Protein AF-A0A923PW91-F1 (afdb_monomer_lite)

Secondary structure (DSSP, 8-state):
--PPPSSPPPSS----EEEEEGGGTSEEEEE-SSEEEEE--GGGGSTTSSS-------EEEEEESSSS--HHHHHHH-TTTTTS-SSSEE-----TTS-BEEEEEEE-SS-EE---S--EEEEEEEETTEEEEEEEEEEEEETTEEEEEEEEEEEETT-SEEEEEEEEEEESSS-SEEEEEEEEESS-SPTT---EEEEEEETTTTEEEEEEEETTTEEEEEEEE--TTTEEEEEE-SSEEEEEEEEETTSEEEEEEEEEEGGGSS--SHHHHHHHHHHHHHHHHS-------

pLDDT: mean 93.61, std 9.96, range [37.88, 98.94]

Foldseek 3Di:
DDDDDPDDDPPDAAFWFWDFDVVQQGKTKIGGQFKIKIFHHPRLCDPPPVDHRAWEQAMFIWGFLGRHDCGVVDVVVHDPVQCDCPPTGHRFWDCGHHNAWWRKFFDPPADTHGFTGFDDKAWPDRDRFWTKMWTWTAWDDDPQKTKIKIKIWIHGHPDQKIKIWIAIAIGRDPFQKTKMKTWHWPPTGHPPFPWDKDWDQDLVLLKIWIWIQGNPRGIKIKMKTFGNVFWDAWDDDPTTTITIGMDGHRGIRIMMIGMGGCSSVQDVDPVSSVVSVSVVSVCVNPDDDDDDD

Sequence (293 aa):
TVGQIDTVAPVFPTKTFGRYVPERLDDFGWENDKIGHRTYGPALAAPGSGKEVLVTSGLDVWCKRVSYPIVDRWYNKGHDHYHKDEGEGMDMYQVGPSRGCGGTGIWDGKTLYVGRNYTSWKVIANGPVRTVFELTYEAWDVAGAKVSEVKRFTVDAGHNLDQIDSIFTVTGGASPEITVAIGLNKTPADKGQEAVIALTPNSADGSLTQWVGQKTNGELGTAIIVPAGSFKGFAEDGRNQLVLAKASSDQPLRYYAGAGWSKAGEFKTQADWNAYVAACALRAASPIKVTIR

Radius of gyration: 18.66 Å; chains: 1; bounding box: 58×50×52 Å

Structure (mmCIF, N/CA/C/O backbone):
data_AF-A0A923PW91-F1
#
_entry.id   AF-A0A923PW91-F1
#
loop_
_atom_site.group_PDB
_atom_site.id
_atom_site.type_symbol
_atom_site.label_atom_id
_atom_site.label_alt_id
_atom_site.label_comp_id
_atom_site.label_asym_id
_atom_site.label_entity_id
_atom_site.label_seq_id
_atom_site.pdbx_PDB_ins_code
_atom_site.Cartn_x
_atom_site.Cartn_y
_atom_site.Cartn_z
_atom_site.occupancy
_atom_site.B_iso_or_equiv
_atom_site.auth_seq_id
_atom_site.auth_comp_id
_atom_site.auth_asym_id
_atom_site.auth_atom_id
_atom_site.pdbx_PDB_model_num
ATOM 1 N N . THR A 1 1 ? 9.319 -30.872 -26.170 1.00 37.88 1 THR A N 1
ATOM 2 C CA . THR A 1 1 ? 8.224 -31.658 -25.571 1.00 37.88 1 THR A CA 1
ATOM 3 C C . THR A 1 1 ? 7.159 -30.685 -25.127 1.00 37.88 1 THR A C 1
ATOM 5 O O . THR A 1 1 ? 7.436 -29.882 -24.249 1.00 37.88 1 THR A O 1
ATOM 8 N N . VAL A 1 2 ? 6.017 -30.635 -25.812 1.00 39.50 2 VAL A N 1
ATOM 9 C CA . VAL A 1 2 ? 4.917 -29.731 -25.440 1.00 39.50 2 VAL A CA 1
ATOM 10 C C . VAL A 1 2 ? 4.170 -30.406 -24.293 1.00 39.50 2 VAL A C 1
ATOM 12 O O . VAL A 1 2 ? 3.572 -31.457 -24.500 1.00 39.50 2 VAL A O 1
ATOM 15 N N . GLY A 1 3 ? 4.296 -29.871 -23.079 1.00 43.16 3 GLY A N 1
ATOM 16 C CA . GLY A 1 3 ? 3.577 -30.384 -21.916 1.00 43.16 3 GLY A CA 1
ATOM 17 C C . GLY A 1 3 ? 2.083 -30.140 -22.091 1.00 43.16 3 GLY A C 1
ATOM 18 O O . GLY A 1 3 ? 1.660 -28.991 -22.193 1.00 43.16 3 GLY A O 1
ATOM 19 N N . GLN A 1 4 ? 1.298 -31.213 -22.166 1.00 45.56 4 GLN A N 1
ATOM 20 C CA . GLN A 1 4 ? -0.151 -31.122 -22.040 1.00 45.56 4 GLN A CA 1
ATOM 21 C C . GLN A 1 4 ? -0.480 -30.848 -20.572 1.00 45.56 4 GLN A C 1
ATOM 23 O O . GLN A 1 4 ? -0.031 -31.572 -19.687 1.00 45.56 4 GLN A O 1
ATOM 28 N N . ILE A 1 5 ? -1.227 -29.775 -20.327 1.00 57.41 5 ILE A N 1
ATOM 29 C CA . ILE A 1 5 ? -1.887 -29.521 -19.049 1.00 57.41 5 ILE A CA 1
ATOM 30 C C . ILE A 1 5 ? -3.312 -30.077 -19.149 1.00 57.41 5 ILE A C 1
ATOM 32 O O . ILE A 1 5 ? -3.991 -29.840 -20.146 1.00 57.41 5 ILE A O 1
ATOM 36 N N . ASP A 1 6 ? -3.762 -30.814 -18.129 1.00 65.31 6 ASP A N 1
ATOM 37 C CA . ASP A 1 6 ? -5.106 -31.428 -18.056 1.00 65.31 6 ASP A CA 1
ATOM 38 C C . ASP A 1 6 ? -6.245 -30.399 -17.917 1.00 65.31 6 ASP A C 1
ATOM 40 O O . ASP A 1 6 ? -7.426 -30.743 -17.844 1.00 65.31 6 ASP A O 1
ATOM 44 N N . THR A 1 7 ? -5.903 -29.112 -17.871 1.00 60.34 7 THR A N 1
ATOM 45 C CA . THR A 1 7 ? -6.835 -27.996 -17.759 1.00 60.34 7 THR A CA 1
ATOM 46 C C . THR A 1 7 ? -6.881 -27.204 -19.059 1.00 60.34 7 THR A C 1
ATOM 48 O O . THR A 1 7 ? -5.862 -26.929 -19.693 1.00 60.34 7 THR A O 1
ATOM 51 N N . VAL A 1 8 ? -8.091 -26.808 -19.464 1.00 61.56 8 VAL A N 1
ATOM 52 C CA . VAL A 1 8 ? -8.286 -25.879 -20.583 1.00 61.56 8 VAL A CA 1
ATOM 53 C C . VAL A 1 8 ? -7.489 -24.613 -20.274 1.00 61.56 8 VAL A C 1
ATOM 55 O O . VAL A 1 8 ? -7.707 -23.993 -19.231 1.00 61.56 8 VAL A O 1
ATOM 58 N N . ALA A 1 9 ? -6.555 -24.243 -21.157 1.00 59.94 9 ALA A N 1
ATOM 59 C CA . ALA A 1 9 ? -5.842 -22.976 -21.044 1.00 59.94 9 ALA A CA 1
ATOM 60 C C . ALA A 1 9 ? -6.874 -21.849 -20.857 1.00 59.94 9 ALA A C 1
ATOM 62 O O . ALA A 1 9 ? -7.878 -21.833 -21.578 1.00 59.94 9 ALA A O 1
ATOM 63 N N . PRO A 1 10 ? -6.689 -20.939 -19.885 1.00 60.78 10 PRO A N 1
ATOM 64 C CA . PRO A 1 10 ? -7.680 -19.909 -19.627 1.00 60.78 10 PRO A CA 1
ATOM 65 C C . PRO A 1 10 ? -7.934 -19.115 -20.912 1.00 60.78 10 PRO A C 1
ATOM 67 O O . PRO A 1 10 ? -7.000 -18.718 -21.606 1.00 60.78 10 PRO A O 1
ATOM 70 N N . VAL A 1 11 ? -9.216 -18.897 -21.226 1.00 68.69 11 VAL A N 1
ATOM 71 C CA . VAL A 1 11 ? -9.669 -18.233 -22.467 1.00 68.69 11 VAL A CA 1
ATOM 72 C C . VAL A 1 11 ? -9.048 -16.837 -22.622 1.00 68.69 11 VAL A C 1
ATOM 74 O O . VAL A 1 11 ? -8.895 -16.336 -23.733 1.00 68.69 11 VAL A O 1
ATOM 77 N N . PHE A 1 12 ? -8.643 -16.229 -21.504 1.00 75.56 12 PHE A N 1
ATOM 78 C CA . PHE A 1 12 ? -7.952 -14.950 -21.445 1.00 75.56 12 PHE A CA 1
ATOM 79 C C . PHE A 1 12 ? -6.659 -15.081 -20.631 1.00 75.56 12 PHE A C 1
ATOM 81 O O . PHE A 1 12 ? -6.670 -15.759 -19.600 1.00 75.56 12 PHE A O 1
ATOM 88 N N . PRO A 1 13 ? -5.564 -14.406 -21.033 1.00 86.00 13 PRO A N 1
ATOM 89 C CA . PRO A 1 13 ? -4.351 -14.338 -20.228 1.00 86.00 13 PRO A CA 1
ATOM 90 C C . PRO A 1 13 ? -4.647 -13.817 -18.820 1.00 86.00 13 PRO A C 1
ATOM 92 O O . PRO A 1 13 ? -5.326 -12.800 -18.662 1.00 86.00 13 PRO A O 1
ATOM 95 N N . THR A 1 14 ? -4.118 -14.495 -17.805 1.00 90.94 14 THR A N 1
ATOM 96 C CA . THR A 1 14 ? -4.220 -14.052 -16.414 1.00 90.94 14 THR A CA 1
ATOM 97 C C . THR A 1 14 ? -3.449 -12.751 -16.227 1.00 90.94 14 THR A C 1
ATOM 99 O O . THR A 1 14 ? -2.236 -12.725 -16.422 1.00 90.94 14 THR A O 1
ATOM 102 N N . LYS A 1 15 ? -4.146 -11.677 -15.850 1.00 95.75 15 LYS A N 1
ATOM 103 C CA . LYS A 1 15 ? -3.542 -10.369 -15.565 1.00 95.75 15 LYS A CA 1
ATOM 104 C C . LYS A 1 15 ? -3.406 -10.077 -14.084 1.00 95.75 15 LYS A C 1
ATOM 106 O O . LYS A 1 15 ? -2.620 -9.210 -13.747 1.00 95.75 15 LYS A O 1
ATOM 111 N N . THR A 1 16 ? -4.141 -10.768 -13.219 1.00 97.56 16 THR A N 1
ATOM 112 C CA . THR A 1 16 ? -4.062 -10.595 -11.765 1.00 97.56 16 THR A CA 1
ATOM 113 C C . THR A 1 16 ? -3.744 -11.916 -11.092 1.00 97.56 16 THR A C 1
ATOM 115 O O . THR A 1 16 ? -4.164 -12.977 -11.555 1.00 97.56 16 THR A O 1
ATOM 118 N N . PHE A 1 17 ? -2.988 -11.859 -10.005 1.00 97.19 17 PHE A N 1
ATOM 119 C CA . PHE A 1 17 ? -2.579 -13.045 -9.270 1.00 97.19 17 PHE A CA 1
ATOM 120 C C . PHE A 1 17 ? -2.347 -12.704 -7.801 1.00 97.19 17 PHE A C 1
ATOM 122 O O . PHE A 1 17 ? -1.921 -11.602 -7.473 1.00 97.19 17 PHE A O 1
ATOM 129 N N . GLY A 1 18 ? -2.610 -13.652 -6.909 1.00 97.75 18 GLY A N 1
ATOM 130 C CA . GLY A 1 18 ? -2.268 -13.537 -5.496 1.00 97.75 18 GLY A CA 1
ATOM 131 C C . GLY A 1 18 ? -2.112 -14.902 -4.850 1.00 97.75 18 GLY A C 1
ATOM 132 O O . GLY 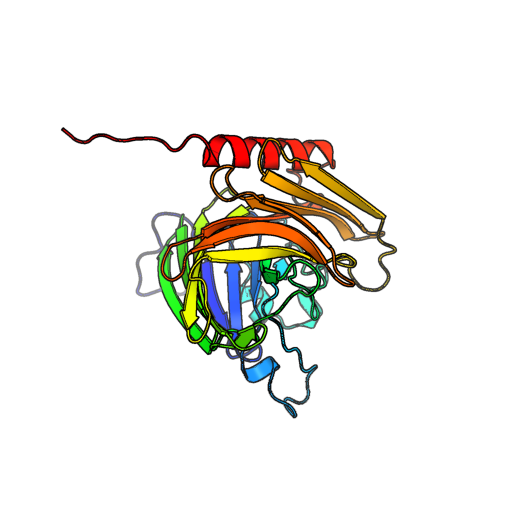A 1 18 ? -2.851 -15.832 -5.187 1.00 97.75 18 GLY A O 1
ATOM 133 N N . ARG A 1 19 ? -1.143 -15.037 -3.942 1.00 97.75 19 ARG A N 1
ATOM 134 C CA . ARG A 1 19 ? -0.906 -16.275 -3.202 1.00 97.75 19 ARG A CA 1
ATOM 135 C C . ARG A 1 19 ? -0.178 -16.056 -1.883 1.00 97.75 19 ARG A C 1
ATOM 137 O O . ARG A 1 19 ? 0.561 -15.094 -1.694 1.00 97.75 19 ARG A O 1
ATOM 144 N N . TYR A 1 20 ? -0.321 -17.054 -1.026 1.00 98.00 20 TYR A N 1
ATOM 145 C CA . TYR A 1 20 ? 0.557 -17.284 0.108 1.00 98.00 20 TYR A CA 1
ATOM 146 C C . TYR A 1 20 ? 1.923 -17.834 -0.347 1.00 98.00 20 TYR A C 1
ATOM 148 O O . TYR A 1 20 ? 2.007 -18.596 -1.319 1.00 98.00 20 TYR A O 1
ATOM 156 N N . VAL A 1 21 ? 2.990 -17.422 0.337 1.00 96.69 21 VAL A N 1
ATOM 157 C CA . VAL A 1 21 ? 4.394 -17.649 -0.038 1.00 96.69 21 VAL A CA 1
ATOM 158 C C . VAL A 1 21 ? 5.174 -18.215 1.161 1.00 96.69 21 VAL A C 1
ATOM 160 O O . VAL A 1 21 ? 5.980 -17.512 1.782 1.00 96.69 21 VAL A O 1
ATOM 163 N N . PRO A 1 22 ? 4.947 -19.491 1.529 1.00 94.25 22 PRO A N 1
ATOM 164 C CA . PRO A 1 22 ? 5.606 -20.110 2.683 1.00 94.25 22 PRO A CA 1
ATOM 165 C C . PRO A 1 22 ? 7.135 -20.130 2.548 1.00 94.25 22 PRO A C 1
ATOM 167 O O . PRO A 1 22 ? 7.862 -19.909 3.517 1.00 94.25 22 PRO A O 1
ATOM 170 N N . GLU A 1 23 ? 7.648 -20.310 1.329 1.00 92.00 23 GLU A N 1
ATOM 171 C CA . GLU A 1 23 ? 9.080 -20.329 1.029 1.00 92.00 23 GLU A CA 1
ATOM 172 C C . GLU A 1 23 ? 9.787 -18.999 1.344 1.00 92.00 23 GLU A C 1
ATOM 174 O O . GLU A 1 23 ? 11.011 -18.971 1.525 1.00 92.00 23 GLU A O 1
ATOM 179 N N . ARG A 1 24 ? 9.033 -17.896 1.483 1.00 91.44 24 ARG A N 1
ATOM 180 C CA . ARG A 1 24 ? 9.559 -16.587 1.882 1.00 91.44 24 ARG A CA 1
ATOM 181 C C . ARG A 1 24 ? 9.131 -16.165 3.289 1.00 91.44 24 ARG A C 1
ATOM 183 O O . ARG A 1 24 ? 8.958 -14.981 3.548 1.00 91.44 24 ARG A O 1
ATOM 190 N N . LEU A 1 25 ? 9.111 -17.113 4.228 1.00 93.25 25 LEU A N 1
ATOM 191 C CA . LEU A 1 25 ? 8.738 -16.871 5.629 1.00 93.25 25 LEU A CA 1
ATOM 192 C C . LEU A 1 25 ? 7.316 -16.314 5.742 1.00 93.25 25 LEU A C 1
ATOM 194 O O . LEU A 1 25 ? 7.071 -15.334 6.447 1.00 93.25 25 LEU A O 1
ATOM 198 N N . ASP A 1 26 ? 6.402 -16.991 5.051 1.00 95.56 26 ASP A N 1
ATOM 199 C CA . ASP A 1 26 ? 4.967 -16.728 5.072 1.00 95.56 26 ASP A CA 1
ATOM 200 C C . ASP A 1 26 ? 4.558 -15.391 4.448 1.00 95.56 26 ASP A C 1
ATOM 202 O O . ASP A 1 26 ? 3.529 -14.837 4.819 1.00 95.56 26 ASP A O 1
ATOM 206 N N . ASP A 1 27 ? 5.321 -14.830 3.513 1.00 96.38 27 ASP A N 1
ATOM 207 C CA . ASP A 1 27 ? 4.858 -13.648 2.778 1.00 96.38 27 ASP A CA 1
ATOM 208 C C . ASP A 1 27 ? 3.495 -13.923 2.107 1.00 96.38 27 ASP A C 1
ATOM 210 O O . ASP A 1 27 ? 3.128 -15.062 1.801 1.00 96.38 27 ASP A O 1
ATOM 214 N N . PHE A 1 28 ? 2.737 -12.864 1.844 1.00 98.44 28 PHE A N 1
ATOM 215 C CA . PHE A 1 28 ? 1.612 -12.918 0.915 1.00 98.44 28 PHE A CA 1
ATOM 216 C C . PHE A 1 28 ? 1.917 -11.977 -0.245 1.00 98.44 28 PHE A C 1
ATOM 218 O O . PHE A 1 28 ? 2.103 -10.781 -0.026 1.00 98.44 28 PHE A O 1
ATOM 225 N N . GLY A 1 29 ? 1.995 -12.515 -1.460 1.00 98.25 29 GLY A N 1
ATOM 226 C CA . GLY A 1 29 ? 2.329 -11.767 -2.670 1.00 98.25 29 GLY A CA 1
ATOM 227 C C . GLY A 1 29 ? 1.127 -11.649 -3.597 1.00 98.25 29 GLY A C 1
ATOM 228 O O . GLY A 1 29 ? 0.380 -12.614 -3.768 1.00 98.25 29 GLY A O 1
ATOM 229 N N . TRP A 1 30 ? 0.941 -10.485 -4.212 1.00 98.62 30 TRP A N 1
ATOM 230 C CA . TRP A 1 30 ? -0.115 -10.262 -5.201 1.00 98.62 30 TRP A CA 1
ATOM 231 C C . TRP A 1 30 ? 0.302 -9.246 -6.255 1.00 98.62 30 TRP A C 1
ATOM 233 O O . TRP A 1 30 ? 1.258 -8.503 -6.079 1.00 98.62 30 TRP A O 1
ATOM 243 N N . GLU A 1 31 ? -0.394 -9.228 -7.382 1.00 98.44 31 GLU A N 1
ATOM 244 C CA . GLU A 1 31 ? -0.075 -8.349 -8.498 1.00 98.44 31 GLU A CA 1
ATOM 245 C C . GLU A 1 31 ? -1.231 -8.210 -9.482 1.00 98.44 31 GLU A C 1
ATOM 247 O O . GLU A 1 31 ? -2.153 -9.033 -9.530 1.00 98.44 31 GLU A O 1
ATOM 252 N N . ASN A 1 32 ? -1.093 -7.214 -10.349 1.00 98.19 32 ASN A N 1
ATOM 253 C CA . ASN A 1 32 ? -1.756 -7.167 -11.640 1.00 98.19 32 ASN A CA 1
ATOM 254 C C . ASN A 1 32 ? -0.749 -6.926 -12.783 1.00 98.19 32 ASN A C 1
ATOM 256 O O . ASN A 1 32 ? 0.466 -7.029 -12.607 1.00 98.19 32 ASN A O 1
ATOM 260 N N . ASP A 1 33 ? -1.234 -6.590 -13.975 1.00 97.25 33 ASP A N 1
ATOM 261 C CA . ASP A 1 33 ? -0.438 -6.290 -15.167 1.00 97.25 33 ASP A CA 1
ATOM 262 C C . ASP A 1 33 ? 0.327 -4.955 -15.097 1.00 97.25 33 ASP A C 1
ATOM 264 O O . ASP A 1 33 ? 1.042 -4.620 -16.040 1.00 97.25 33 ASP A O 1
ATOM 268 N N . LYS A 1 34 ? 0.205 -4.197 -14.001 1.00 97.88 34 LYS A N 1
ATOM 269 C CA . LYS A 1 34 ? 0.855 -2.894 -13.794 1.00 97.88 34 LYS A CA 1
ATOM 270 C C . LYS A 1 34 ? 1.861 -2.895 -12.653 1.00 97.88 34 LYS A C 1
ATOM 272 O O . LYS A 1 34 ? 2.916 -2.276 -12.775 1.00 97.88 34 LYS A O 1
ATOM 277 N N . ILE A 1 35 ? 1.538 -3.563 -11.551 1.00 98.00 35 ILE A N 1
ATOM 278 C CA . ILE A 1 35 ? 2.308 -3.491 -10.310 1.00 98.00 35 ILE A CA 1
ATOM 279 C C . ILE A 1 35 ? 2.214 -4.814 -9.538 1.00 98.00 35 ILE A C 1
ATOM 281 O O . ILE A 1 35 ? 1.205 -5.518 -9.609 1.00 98.00 35 ILE A O 1
ATOM 285 N N . GLY A 1 36 ? 3.290 -5.173 -8.841 1.00 98.12 36 GLY A N 1
ATOM 286 C CA . GLY A 1 36 ? 3.306 -6.263 -7.870 1.00 98.12 36 GLY A CA 1
ATOM 287 C C . GLY A 1 36 ? 3.388 -5.732 -6.447 1.00 98.12 36 GLY A C 1
ATOM 288 O O . GLY A 1 36 ? 3.713 -4.572 -6.219 1.00 98.12 36 GLY A O 1
ATOM 289 N N . HIS A 1 37 ? 3.110 -6.590 -5.484 1.00 98.44 37 HIS A N 1
ATOM 290 C CA . HIS A 1 37 ? 3.077 -6.245 -4.078 1.00 98.44 37 HIS A CA 1
ATOM 291 C C . HIS A 1 37 ? 3.400 -7.461 -3.222 1.00 98.44 37 HIS A C 1
ATOM 293 O O . HIS A 1 37 ? 3.218 -8.614 -3.632 1.00 98.44 37 HIS A O 1
ATOM 299 N N . ARG A 1 38 ? 3.782 -7.184 -1.979 1.00 97.69 38 ARG A N 1
ATOM 300 C CA . ARG A 1 38 ? 3.744 -8.180 -0.912 1.00 97.69 38 ARG A CA 1
ATOM 301 C C . ARG A 1 38 ? 3.401 -7.553 0.428 1.00 97.69 38 ARG A C 1
ATOM 303 O O . ARG A 1 38 ? 3.508 -6.345 0.638 1.00 97.69 38 ARG A O 1
ATOM 310 N N . THR A 1 39 ? 3.065 -8.411 1.375 1.00 97.69 39 THR A N 1
ATOM 311 C CA . THR A 1 39 ? 3.173 -8.107 2.796 1.00 97.69 39 THR A CA 1
ATOM 312 C C . THR A 1 39 ? 3.819 -9.277 3.523 1.00 97.69 39 THR A C 1
ATOM 314 O O . THR A 1 39 ? 3.936 -10.381 2.989 1.00 97.69 39 THR A O 1
ATOM 317 N N . TYR A 1 40 ? 4.271 -9.005 4.738 1.00 96.12 40 TYR A N 1
ATOM 318 C CA . TYR A 1 40 ? 5.224 -9.841 5.445 1.00 96.12 40 TYR A CA 1
ATOM 319 C C . TYR A 1 40 ? 4.533 -10.853 6.346 1.00 96.12 40 TYR A C 1
ATOM 321 O O . TYR A 1 40 ? 3.621 -10.515 7.104 1.00 96.12 40 TYR A O 1
ATOM 329 N N . GLY A 1 41 ? 5.021 -12.086 6.296 1.00 95.12 41 GLY A N 1
ATOM 330 C CA . GLY A 1 41 ? 4.448 -13.210 7.019 1.00 95.12 41 GLY A CA 1
ATOM 331 C C . GLY A 1 41 ? 4.756 -13.295 8.509 1.00 95.12 41 GLY A C 1
ATOM 332 O O . GLY A 1 41 ? 5.724 -12.689 8.979 1.00 95.12 41 GLY A O 1
ATOM 333 N N . PRO A 1 42 ? 3.978 -14.088 9.268 1.00 93.81 42 PRO A N 1
ATOM 334 C CA . PRO A 1 42 ? 4.229 -14.343 10.683 1.00 93.81 42 PRO A CA 1
ATOM 335 C C . PRO A 1 42 ? 5.582 -15.024 10.950 1.00 93.81 42 PRO A C 1
ATOM 337 O O . PRO A 1 42 ? 6.240 -14.659 11.926 1.00 93.81 42 PRO A O 1
ATOM 340 N N . ALA A 1 43 ? 6.062 -15.937 10.092 1.00 92.81 43 ALA A N 1
ATOM 341 C CA . ALA A 1 43 ? 7.388 -16.539 10.273 1.00 92.81 43 ALA A CA 1
ATOM 342 C C . ALA A 1 43 ? 8.545 -15.528 10.163 1.00 92.81 43 ALA A C 1
ATOM 344 O O . ALA A 1 43 ? 9.581 -15.727 10.798 1.00 92.81 43 ALA A O 1
ATOM 345 N N . LEU A 1 44 ? 8.385 -14.419 9.426 1.00 91.25 44 LEU A N 1
ATOM 346 C CA . LEU A 1 44 ? 9.400 -13.356 9.365 1.00 91.25 44 LEU A CA 1
ATOM 347 C C . LEU A 1 44 ? 9.513 -12.570 10.681 1.00 91.25 44 LEU A C 1
ATOM 349 O O . LEU A 1 44 ? 10.574 -12.035 11.001 1.00 91.25 44 LEU A O 1
ATOM 353 N N . ALA A 1 45 ? 8.436 -12.520 11.465 1.00 88.31 45 ALA A N 1
ATOM 354 C CA . ALA A 1 45 ? 8.416 -11.865 12.769 1.00 88.31 45 ALA A CA 1
ATOM 355 C C . ALA A 1 45 ? 9.039 -12.720 13.887 1.00 88.31 45 ALA A C 1
ATOM 357 O O . ALA A 1 45 ? 9.264 -12.208 14.989 1.00 88.31 45 ALA A O 1
ATOM 358 N N . ALA A 1 46 ? 9.280 -14.012 13.639 1.00 85.81 46 ALA A N 1
ATOM 359 C CA . ALA A 1 46 ? 9.803 -14.932 14.636 1.00 85.81 46 ALA A CA 1
ATOM 360 C C . ALA A 1 46 ? 11.325 -14.754 14.817 1.00 85.81 46 ALA A C 1
ATOM 362 O O . ALA A 1 46 ? 12.075 -14.772 13.834 1.00 85.81 46 ALA A O 1
ATOM 363 N N . PRO A 1 47 ? 11.819 -14.616 16.062 1.00 76.69 47 PRO A N 1
ATOM 364 C CA . PRO A 1 47 ? 13.252 -14.621 16.316 1.00 76.69 47 PRO A CA 1
ATOM 365 C C . PRO A 1 47 ? 13.854 -15.982 15.938 1.00 76.69 47 PRO A C 1
ATOM 367 O O . PRO A 1 47 ? 13.244 -17.024 16.164 1.00 76.69 47 PRO A O 1
ATOM 370 N N . GLY A 1 48 ? 15.073 -15.977 15.392 1.00 68.81 48 GLY A N 1
ATOM 371 C CA . GLY A 1 48 ? 15.815 -17.211 15.105 1.00 68.81 48 GLY A CA 1
ATOM 372 C C . GLY A 1 48 ? 15.568 -17.836 13.727 1.00 68.81 48 GLY A C 1
ATOM 373 O O . GLY A 1 48 ? 16.053 -18.934 13.481 1.00 68.81 48 GLY A O 1
ATOM 374 N N . SER A 1 49 ? 14.900 -17.142 12.799 1.00 63.88 49 SER A N 1
ATOM 375 C CA . SER A 1 49 ? 14.708 -17.603 11.410 1.00 63.88 49 SER A CA 1
ATOM 376 C C . SER A 1 49 ? 15.997 -17.644 10.564 1.00 63.88 49 SER A C 1
ATOM 378 O O . SER A 1 49 ? 15.958 -18.023 9.394 1.00 63.88 49 SER A O 1
ATOM 380 N N . GLY A 1 50 ? 17.142 -17.214 11.116 1.00 63.69 50 GLY A N 1
ATOM 381 C CA . GLY A 1 50 ? 18.412 -17.070 10.390 1.00 63.69 50 GLY A CA 1
ATOM 382 C C . GLY A 1 50 ? 18.412 -15.951 9.338 1.00 63.69 50 GLY A C 1
ATOM 383 O O . GLY A 1 50 ? 19.419 -15.749 8.664 1.00 63.69 50 GLY A O 1
ATOM 384 N N . LYS A 1 51 ? 17.298 -15.221 9.203 1.00 69.50 51 LYS A N 1
ATOM 385 C CA . LYS A 1 51 ? 17.113 -14.055 8.332 1.00 69.50 51 LYS A CA 1
ATOM 386 C C . LYS A 1 51 ? 16.806 -12.813 9.175 1.00 69.50 51 LYS A C 1
ATOM 388 O O . LYS A 1 51 ? 16.675 -12.892 10.396 1.00 69.50 51 LYS A O 1
ATOM 393 N N . GLU A 1 52 ? 16.710 -11.659 8.518 1.00 75.06 52 GLU A N 1
ATOM 394 C CA . GLU A 1 52 ? 16.250 -10.421 9.151 1.00 75.06 52 GLU A CA 1
ATOM 395 C C . GLU A 1 52 ? 14.861 -10.621 9.776 1.00 75.06 52 GLU A C 1
ATOM 397 O O . GLU A 1 52 ? 13.946 -11.120 9.121 1.00 75.06 52 GLU A O 1
ATOM 402 N N . VAL A 1 53 ? 14.712 -10.238 11.047 1.00 85.81 53 VAL A N 1
ATOM 403 C CA . VAL A 1 53 ? 13.426 -10.259 11.750 1.00 85.81 53 VAL A CA 1
ATOM 404 C C . VAL A 1 53 ? 12.714 -8.943 11.486 1.00 85.81 53 VAL A C 1
ATOM 406 O O . VAL A 1 53 ? 13.205 -7.885 11.884 1.00 85.81 53 VAL A O 1
ATOM 409 N N . LEU A 1 54 ? 11.537 -9.008 10.867 1.00 90.19 54 LEU A N 1
ATOM 410 C CA . LEU A 1 54 ? 10.735 -7.827 10.565 1.00 90.19 54 LEU A CA 1
ATOM 411 C C . LEU A 1 54 ? 9.311 -7.981 11.101 1.00 90.19 54 LEU A C 1
ATOM 413 O O . LEU A 1 54 ? 8.528 -8.802 10.624 1.00 90.19 54 LEU A O 1
ATOM 417 N N . VAL A 1 55 ? 8.977 -7.135 12.079 1.00 92.69 55 VAL A N 1
ATOM 418 C CA . VAL A 1 55 ? 7.618 -6.993 12.612 1.00 92.69 55 VAL A CA 1
ATOM 419 C C . VAL A 1 55 ? 6.966 -5.777 11.971 1.00 92.69 55 VAL A C 1
ATOM 421 O O . VAL A 1 55 ? 7.333 -4.642 12.280 1.00 92.69 55 VAL A O 1
ATOM 424 N N . THR A 1 56 ? 6.010 -5.996 11.072 1.00 93.94 56 THR A N 1
ATOM 425 C CA . THR A 1 56 ? 5.361 -4.902 10.344 1.00 93.94 56 THR A CA 1
ATOM 426 C C . THR A 1 56 ? 4.013 -5.318 9.755 1.00 93.94 56 THR A C 1
ATOM 428 O O . THR A 1 56 ? 3.791 -6.483 9.448 1.00 93.94 56 THR A O 1
ATOM 431 N N . SER A 1 57 ? 3.134 -4.337 9.562 1.00 93.88 57 SER A N 1
ATOM 432 C CA . SER A 1 57 ? 1.906 -4.417 8.744 1.00 93.88 57 SER A CA 1
ATOM 433 C C . SER A 1 57 ? 1.996 -3.485 7.528 1.00 93.88 57 SER A C 1
ATOM 435 O O . SER A 1 57 ? 0.988 -3.126 6.921 1.00 93.88 57 SER A O 1
ATOM 437 N N . GLY A 1 58 ? 3.212 -3.043 7.192 1.00 97.19 58 GLY A N 1
ATOM 438 C CA . GLY A 1 58 ? 3.467 -2.279 5.982 1.00 97.19 58 GLY A CA 1
ATOM 439 C C . GLY A 1 58 ? 3.260 -3.114 4.719 1.00 97.19 58 GLY A C 1
ATOM 440 O O . GLY A 1 58 ? 3.400 -4.342 4.730 1.00 97.19 58 GLY A O 1
ATOM 441 N N . LEU A 1 59 ? 2.923 -2.423 3.633 1.00 98.44 59 LEU A N 1
ATOM 442 C CA . LEU A 1 59 ? 2.753 -3.022 2.312 1.00 98.44 59 LEU A CA 1
ATOM 443 C C . LEU A 1 59 ? 3.935 -2.649 1.422 1.00 98.44 59 LEU A C 1
ATOM 445 O O . LEU A 1 59 ? 4.368 -1.497 1.410 1.00 98.44 59 LEU A O 1
ATOM 449 N N . ASP A 1 60 ? 4.447 -3.625 0.694 1.00 98.19 60 ASP A N 1
ATOM 450 C CA . ASP A 1 60 ? 5.550 -3.462 -0.243 1.00 98.19 60 ASP A CA 1
ATOM 451 C C . ASP A 1 60 ? 5.027 -3.358 -1.680 1.00 98.19 60 ASP A C 1
ATOM 453 O O . ASP A 1 60 ? 3.987 -3.940 -1.995 1.00 98.19 60 ASP A O 1
ATOM 457 N N . VAL A 1 61 ? 5.753 -2.651 -2.548 1.00 98.25 61 VAL A N 1
ATOM 458 C CA . VAL A 1 61 ? 5.414 -2.465 -3.968 1.00 98.25 61 VAL A CA 1
ATOM 459 C C . VAL A 1 61 ? 6.582 -2.885 -4.855 1.00 98.25 61 VAL A C 1
ATOM 461 O O . VAL A 1 61 ? 7.723 -2.465 -4.685 1.00 98.25 61 VAL A O 1
ATOM 464 N N . TRP A 1 62 ? 6.281 -3.697 -5.857 1.00 97.88 62 TRP A N 1
ATOM 465 C CA . TRP A 1 62 ? 7.224 -4.239 -6.825 1.00 97.88 62 TRP A CA 1
ATOM 466 C C . TRP A 1 62 ? 6.946 -3.643 -8.195 1.00 97.88 62 TRP A C 1
ATOM 468 O O . TRP A 1 62 ? 5.865 -3.807 -8.765 1.00 97.88 62 TRP A O 1
ATOM 478 N N . CYS A 1 63 ? 7.936 -2.949 -8.741 1.00 96.88 63 CYS A N 1
ATOM 479 C CA . CYS A 1 63 ? 7.804 -2.230 -9.996 1.00 96.88 63 CYS A CA 1
ATOM 480 C C . CYS A 1 63 ? 7.888 -3.199 -11.173 1.00 96.88 63 CYS A C 1
ATOM 482 O O . CYS A 1 63 ? 8.805 -4.015 -11.231 1.00 96.88 63 CYS A O 1
ATOM 484 N N . LYS A 1 64 ? 6.980 -3.073 -12.145 1.00 97.12 64 LYS A N 1
ATOM 485 C CA . LYS A 1 64 ? 6.933 -3.934 -13.335 1.00 97.12 64 LYS A CA 1
ATOM 486 C C . LYS A 1 64 ? 7.186 -3.138 -14.613 1.00 97.12 64 LYS A C 1
ATOM 488 O O . LYS A 1 64 ? 6.835 -1.967 -14.710 1.00 97.12 64 LYS A O 1
ATOM 493 N N . ARG A 1 65 ? 7.773 -3.798 -15.613 1.00 95.25 65 ARG A N 1
ATOM 494 C CA . ARG A 1 65 ? 7.900 -3.331 -17.016 1.00 95.25 65 ARG A CA 1
ATOM 495 C C . ARG A 1 65 ? 7.177 -4.247 -17.996 1.00 95.25 65 ARG A C 1
ATOM 497 O O . ARG A 1 65 ? 7.157 -3.990 -19.195 1.00 95.25 65 ARG A O 1
ATOM 504 N N . VAL A 1 66 ? 6.614 -5.333 -17.478 1.00 95.62 66 VAL A N 1
ATOM 505 C CA . VAL A 1 66 ? 5.917 -6.375 -18.224 1.00 95.62 66 VAL A CA 1
ATOM 506 C C . VAL A 1 66 ? 4.492 -6.510 -17.712 1.00 95.62 66 VAL A C 1
ATOM 508 O O . VAL A 1 66 ? 4.227 -6.298 -16.530 1.00 95.62 66 VAL A O 1
ATOM 511 N N . SER A 1 67 ? 3.583 -6.898 -18.602 1.00 95.19 67 SER A N 1
ATOM 512 C CA . SER A 1 67 ? 2.152 -7.022 -18.306 1.00 95.19 67 SER A CA 1
ATOM 513 C C . SER A 1 67 ? 1.718 -8.419 -17.857 1.00 95.19 67 SER A C 1
ATOM 515 O O . SER A 1 67 ? 0.566 -8.609 -17.477 1.00 95.19 67 SER A O 1
ATOM 517 N N . TYR A 1 68 ? 2.609 -9.412 -17.893 1.00 94.50 68 TYR A N 1
ATOM 518 C CA . TYR A 1 68 ? 2.316 -10.756 -17.392 1.00 94.50 68 TYR A CA 1
ATOM 519 C C . TYR A 1 68 ? 2.647 -10.888 -15.891 1.00 94.50 68 TYR A C 1
ATOM 521 O O . TYR A 1 68 ? 3.438 -10.095 -15.369 1.00 94.50 68 TYR A O 1
ATOM 529 N N . PRO A 1 69 ? 2.059 -11.865 -15.175 1.00 94.75 69 PRO A N 1
ATOM 530 C CA . PRO A 1 69 ? 2.360 -12.123 -13.765 1.00 94.75 69 PRO A CA 1
ATOM 531 C C . PRO A 1 69 ? 3.840 -12.468 -13.505 1.00 94.75 69 PRO A C 1
ATOM 533 O O . PRO A 1 69 ? 4.433 -13.282 -14.217 1.00 94.75 69 PRO A O 1
ATOM 536 N N . ILE A 1 70 ? 4.446 -11.853 -12.487 1.00 95.56 70 ILE A N 1
ATOM 537 C CA . ILE A 1 70 ? 5.846 -12.020 -12.083 1.00 95.56 70 ILE A CA 1
ATOM 538 C C . ILE A 1 70 ? 6.035 -12.556 -10.662 1.00 95.56 70 ILE A C 1
ATOM 540 O O . ILE A 1 70 ? 7.110 -13.086 -10.397 1.00 95.56 70 ILE A O 1
ATOM 544 N N . VAL A 1 71 ? 5.039 -12.478 -9.775 1.00 95.44 71 VAL A N 1
ATOM 545 C CA . VAL A 1 71 ? 5.192 -12.728 -8.329 1.00 95.44 71 VAL A CA 1
ATOM 546 C C . VAL A 1 71 ? 5.732 -14.125 -8.071 1.00 95.44 71 VAL A C 1
ATOM 548 O O . VAL A 1 71 ? 6.765 -14.284 -7.424 1.00 95.44 71 VAL A O 1
ATOM 551 N N . ASP A 1 72 ? 5.080 -15.139 -8.637 1.00 93.44 72 ASP A N 1
ATOM 552 C CA . ASP A 1 72 ? 5.492 -16.527 -8.435 1.00 93.44 72 ASP A CA 1
ATOM 553 C C . ASP A 1 72 ? 6.902 -16.789 -8.974 1.00 93.44 72 ASP A C 1
ATOM 555 O O . ASP A 1 72 ? 7.751 -17.405 -8.332 1.00 93.44 72 ASP A O 1
ATOM 559 N N . ARG A 1 73 ? 7.185 -16.238 -10.152 1.00 92.38 73 ARG A N 1
ATOM 560 C CA . ARG A 1 73 ? 8.459 -16.425 -10.836 1.00 92.38 73 ARG A CA 1
ATOM 561 C C . ARG A 1 73 ? 9.609 -15.724 -10.119 1.00 92.38 73 ARG A C 1
ATOM 563 O O . ARG A 1 73 ? 10.705 -16.271 -10.070 1.00 92.38 73 ARG A O 1
ATOM 570 N N . TRP A 1 74 ? 9.379 -14.535 -9.573 1.00 95.12 74 TRP A N 1
ATOM 571 C CA . TRP A 1 74 ? 10.378 -13.795 -8.809 1.00 95.12 74 TRP A CA 1
ATOM 572 C C . TRP A 1 74 ? 10.687 -14.487 -7.4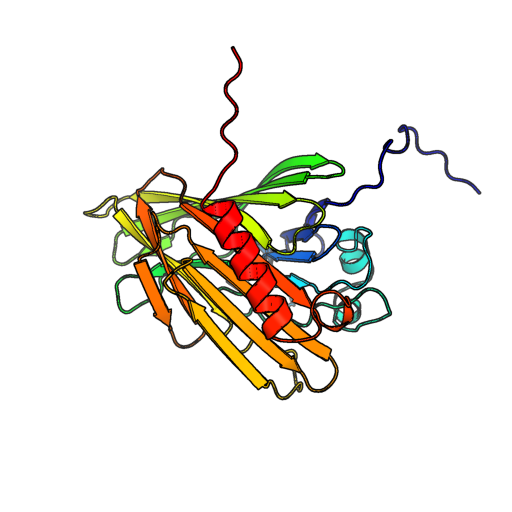85 1.00 95.12 74 TRP A C 1
ATOM 574 O O . TRP A 1 74 ? 11.862 -14.694 -7.188 1.00 95.12 74 TRP A O 1
ATOM 584 N N . TYR A 1 75 ? 9.674 -14.955 -6.749 1.00 93.62 75 TYR A N 1
ATOM 585 C CA . TYR A 1 75 ? 9.918 -15.763 -5.551 1.00 93.62 75 TYR A CA 1
ATOM 586 C C . TYR A 1 75 ? 10.706 -17.047 -5.861 1.00 93.62 75 TYR A C 1
ATOM 588 O O . TYR A 1 75 ? 11.632 -17.373 -5.120 1.00 93.62 75 TYR A O 1
ATOM 596 N N . ASN A 1 76 ? 10.433 -17.706 -6.993 1.00 90.75 76 ASN A N 1
ATOM 597 C CA . ASN A 1 76 ? 11.182 -18.888 -7.438 1.00 90.75 76 ASN A CA 1
ATOM 598 C C . ASN A 1 76 ? 12.630 -18.583 -7.868 1.00 90.75 76 ASN A C 1
ATOM 600 O O . ASN A 1 76 ? 13.512 -19.416 -7.666 1.00 90.75 76 ASN A O 1
ATOM 604 N N . LYS A 1 77 ? 12.900 -17.405 -8.451 1.00 87.75 77 LYS A N 1
ATOM 605 C CA . LYS A 1 77 ? 14.271 -16.962 -8.782 1.00 87.75 77 LYS A CA 1
ATOM 606 C C . LYS A 1 77 ? 15.104 -16.673 -7.529 1.00 87.75 77 LYS A C 1
ATOM 608 O O . LYS A 1 77 ? 16.317 -16.855 -7.551 1.00 87.75 77 LYS A O 1
ATOM 613 N N . GLY A 1 78 ? 14.459 -16.244 -6.446 1.00 84.19 78 GLY A N 1
ATOM 614 C CA . GLY A 1 78 ? 15.096 -15.990 -5.159 1.00 84.19 78 GLY A CA 1
ATOM 615 C C . GLY A 1 78 ? 15.372 -14.513 -4.873 1.00 84.19 78 GLY A C 1
ATOM 616 O O . GLY A 1 78 ? 15.349 -13.657 -5.756 1.00 84.19 78 GLY A O 1
ATOM 617 N N . HIS A 1 79 ? 15.635 -14.242 -3.592 1.00 79.38 79 HIS A N 1
ATOM 618 C CA . HIS A 1 79 ? 15.630 -12.907 -2.992 1.00 79.38 79 HIS A CA 1
ATOM 619 C C . HIS A 1 79 ? 16.482 -11.868 -3.726 1.00 79.38 79 HIS A C 1
ATOM 621 O O . HIS A 1 79 ? 16.024 -10.768 -4.012 1.00 79.38 79 HIS A O 1
ATOM 627 N N . ASP A 1 80 ? 17.716 -12.226 -4.062 1.00 81.38 80 ASP A N 1
ATOM 628 C CA . ASP A 1 80 ? 18.692 -11.256 -4.560 1.00 81.38 80 ASP A CA 1
ATOM 629 C C . ASP A 1 80 ? 18.461 -10.863 -6.027 1.00 81.38 80 ASP A C 1
ATOM 631 O O . ASP A 1 80 ? 19.020 -9.868 -6.494 1.00 81.38 80 ASP A O 1
ATOM 635 N N . HIS A 1 81 ? 17.636 -11.622 -6.755 1.00 84.00 81 HIS A N 1
ATOM 636 C CA . HIS A 1 81 ? 17.378 -11.391 -8.176 1.00 84.00 81 HIS A CA 1
ATOM 637 C C . HIS A 1 81 ? 16.328 -10.315 -8.410 1.00 84.00 81 HIS A C 1
ATOM 639 O O . HIS A 1 81 ? 16.518 -9.448 -9.257 1.00 84.00 81 HIS A O 1
ATOM 645 N N . TYR A 1 82 ? 15.234 -10.325 -7.648 1.00 85.94 82 TYR A N 1
ATOM 646 C CA . TYR A 1 82 ? 14.159 -9.364 -7.877 1.00 85.94 82 TYR A CA 1
ATOM 647 C C . TYR A 1 82 ? 14.475 -7.949 -7.368 1.00 85.94 82 TYR A C 1
ATOM 649 O O . TYR A 1 82 ? 13.710 -7.038 -7.645 1.00 85.94 82 TYR A O 1
ATOM 657 N N . HIS A 1 83 ? 15.616 -7.720 -6.706 1.00 90.75 83 HIS A N 1
ATOM 658 C CA . HIS A 1 83 ? 16.123 -6.375 -6.381 1.00 90.75 83 HIS A CA 1
ATOM 659 C C . HIS A 1 83 ? 16.930 -5.724 -7.520 1.00 90.75 83 HIS A C 1
ATOM 661 O O . HIS A 1 83 ? 17.499 -4.646 -7.355 1.00 90.75 83 HIS A O 1
ATOM 667 N N . LYS A 1 84 ? 17.007 -6.363 -8.692 1.00 91.06 84 LYS A N 1
ATOM 668 C CA . LYS A 1 84 ? 17.672 -5.824 -9.881 1.00 91.06 84 LYS A CA 1
ATOM 669 C C . LYS A 1 84 ? 16.731 -5.911 -11.070 1.00 91.06 84 LYS A C 1
ATOM 671 O O . LYS A 1 84 ? 16.113 -6.945 -11.300 1.00 91.06 84 LYS A O 1
ATOM 676 N N . ASP A 1 85 ? 16.660 -4.841 -11.857 1.00 93.44 85 ASP A N 1
ATOM 677 C CA . ASP A 1 85 ? 15.904 -4.880 -13.106 1.00 93.44 85 ASP A CA 1
ATOM 678 C C . ASP A 1 85 ? 16.655 -5.703 -14.163 1.00 93.44 85 ASP A C 1
ATOM 680 O O . ASP A 1 85 ? 17.527 -5.198 -14.869 1.00 93.44 85 ASP A O 1
ATOM 684 N N . GLU A 1 86 ? 16.294 -6.981 -14.269 1.00 92.06 86 GLU A N 1
ATOM 685 C CA . GLU A 1 86 ? 16.773 -7.917 -15.296 1.00 92.06 86 GLU A CA 1
ATOM 686 C C . GLU A 1 86 ? 15.870 -7.926 -16.554 1.00 92.06 86 GLU A C 1
ATOM 688 O O . GLU A 1 86 ? 15.922 -8.855 -17.359 1.00 92.06 86 GLU A O 1
ATOM 693 N N . GLY A 1 87 ? 15.027 -6.899 -16.733 1.00 93.44 87 GLY A N 1
ATOM 694 C CA . GLY A 1 87 ? 14.169 -6.704 -17.910 1.00 93.44 87 GLY A CA 1
ATOM 695 C C . GLY A 1 87 ? 12.667 -6.741 -17.621 1.00 93.44 87 GLY A C 1
ATOM 696 O O . GLY A 1 87 ? 11.868 -6.373 -18.480 1.00 93.44 87 GLY A O 1
ATOM 697 N N . GLU A 1 88 ? 12.268 -7.151 -16.420 1.00 95.62 88 GLU A N 1
ATOM 698 C CA . GLU A 1 88 ? 10.859 -7.299 -16.020 1.00 95.62 88 GLU A CA 1
ATOM 699 C C . GLU A 1 88 ? 10.428 -6.273 -14.980 1.00 95.62 88 GLU A C 1
ATOM 701 O O . GLU A 1 88 ? 9.232 -6.051 -14.787 1.00 95.62 88 GLU A O 1
ATOM 706 N N . GLY A 1 89 ? 11.406 -5.634 -14.348 1.00 96.38 89 GLY A N 1
ATOM 707 C CA . GLY A 1 89 ? 11.267 -4.727 -13.228 1.00 96.38 89 GLY A CA 1
ATOM 708 C C . GLY A 1 89 ? 11.968 -5.215 -11.970 1.00 96.38 89 GLY A C 1
ATOM 709 O O . GLY A 1 89 ? 12.821 -6.096 -12.049 1.00 96.38 89 GLY A O 1
ATOM 710 N N . MET A 1 90 ? 11.671 -4.579 -10.836 1.00 96.50 90 MET A N 1
ATOM 711 C CA . MET A 1 90 ? 12.361 -4.838 -9.573 1.00 96.50 90 MET A CA 1
ATOM 712 C C . MET A 1 90 ? 11.566 -4.408 -8.332 1.00 96.50 90 MET A C 1
ATOM 714 O O . MET A 1 90 ? 10.732 -3.501 -8.380 1.00 96.50 90 MET A O 1
ATOM 718 N N . ASP A 1 91 ? 11.901 -5.013 -7.201 1.00 95.69 91 ASP A N 1
ATOM 719 C CA . ASP A 1 91 ? 11.629 -4.543 -5.848 1.00 95.69 91 ASP A CA 1
ATOM 720 C C . ASP A 1 91 ? 12.711 -3.526 -5.441 1.00 95.69 91 ASP A C 1
ATOM 722 O O . ASP A 1 91 ? 13.856 -3.885 -5.160 1.00 95.69 91 ASP A O 1
ATOM 726 N N . MET A 1 92 ? 12.353 -2.241 -5.452 1.00 95.25 92 MET A N 1
ATOM 727 C CA . MET A 1 92 ? 13.224 -1.135 -5.026 1.00 95.25 92 MET A CA 1
ATOM 728 C C . MET A 1 92 ? 12.684 -0.392 -3.803 1.00 95.25 92 MET A C 1
ATOM 730 O O . MET A 1 92 ? 13.237 0.644 -3.430 1.00 95.25 92 MET A O 1
ATOM 734 N N . TYR A 1 93 ? 11.546 -0.836 -3.263 1.00 97.12 93 TYR A N 1
ATOM 735 C CA . TYR A 1 93 ? 10.799 -0.092 -2.265 1.00 97.12 93 TYR A CA 1
ATOM 736 C C . TYR A 1 93 ? 11.140 -0.609 -0.872 1.00 97.12 93 TYR A C 1
ATOM 738 O O . TYR A 1 93 ? 10.840 -1.734 -0.494 1.00 97.12 93 TYR A O 1
ATOM 746 N N . GLN A 1 94 ? 11.775 0.233 -0.065 1.00 95.00 94 GLN A N 1
ATOM 747 C CA . GLN A 1 94 ? 12.020 -0.107 1.326 1.00 95.00 94 GLN A CA 1
ATOM 748 C C . GLN A 1 94 ? 10.747 0.101 2.139 1.00 95.00 94 GLN A C 1
ATOM 750 O O . GLN A 1 94 ? 10.195 1.200 2.171 1.00 95.00 94 GLN A O 1
ATOM 755 N N . VAL A 1 95 ? 10.315 -0.930 2.864 1.00 96.25 95 VAL A N 1
ATOM 756 C CA . VAL A 1 95 ? 9.216 -0.822 3.836 1.00 96.25 95 VAL A CA 1
ATOM 757 C C . VAL A 1 95 ? 9.764 -0.697 5.254 1.00 96.25 95 VAL A C 1
ATOM 759 O O . VAL A 1 95 ? 9.468 0.272 5.958 1.00 96.25 95 VAL A O 1
ATOM 762 N N . GLY A 1 96 ? 10.564 -1.672 5.693 1.00 93.69 96 GLY A N 1
ATOM 763 C CA . GLY A 1 96 ? 11.014 -1.769 7.081 1.00 93.69 96 GLY A CA 1
ATOM 764 C C . GLY A 1 96 ? 9.840 -1.691 8.079 1.00 93.69 96 GLY A C 1
ATOM 765 O O . GLY A 1 96 ? 8.741 -2.177 7.801 1.00 93.69 96 GLY A O 1
ATOM 766 N N . PRO A 1 97 ? 10.020 -1.062 9.253 1.00 95.19 97 PRO A N 1
ATOM 767 C CA . PRO A 1 97 ? 8.962 -0.939 10.259 1.00 95.19 97 PRO A CA 1
ATOM 768 C C . PRO A 1 97 ? 7.976 0.217 9.986 1.00 95.19 97 PRO A C 1
ATOM 770 O O . PRO A 1 97 ? 7.210 0.594 10.876 1.00 95.19 97 PRO A O 1
ATOM 773 N N . SER A 1 98 ? 8.014 0.829 8.796 1.00 97.88 98 SER A N 1
ATOM 774 C CA . SER A 1 98 ? 7.039 1.844 8.381 1.00 97.88 98 SER A CA 1
ATOM 775 C C . SER A 1 98 ? 5.686 1.196 8.036 1.00 97.88 98 SER A C 1
ATOM 777 O O . SER A 1 98 ? 5.433 0.020 8.307 1.00 97.88 98 SER A O 1
ATOM 779 N N . ARG A 1 99 ? 4.764 1.972 7.475 1.00 98.00 99 ARG A N 1
ATOM 780 C CA . ARG A 1 99 ? 3.511 1.497 6.878 1.00 98.00 99 ARG A CA 1
ATOM 781 C C . ARG A 1 99 ? 3.653 1.164 5.393 1.00 98.00 99 ARG A C 1
ATOM 783 O O . ARG A 1 99 ? 2.683 0.727 4.782 1.00 98.00 99 ARG A O 1
ATOM 790 N N . GLY A 1 100 ? 4.854 1.279 4.832 1.00 98.12 100 GLY A N 1
ATOM 791 C CA . GLY A 1 100 ? 5.102 0.973 3.429 1.00 98.12 100 GLY A CA 1
ATOM 792 C C . GLY A 1 100 ? 4.205 1.810 2.529 1.00 98.12 100 GLY A C 1
ATOM 793 O O . GLY A 1 100 ? 4.075 2.998 2.780 1.00 98.12 100 GLY A O 1
ATOM 794 N N . CYS A 1 101 ? 3.577 1.202 1.527 1.00 98.56 101 CYS A N 1
ATOM 795 C CA . CYS A 1 101 ? 2.643 1.856 0.619 1.00 98.56 101 CYS A CA 1
ATOM 796 C C . CYS A 1 101 ? 1.191 1.460 0.936 1.00 98.56 101 CYS A C 1
ATOM 798 O O . CYS A 1 101 ? 0.591 0.640 0.244 1.00 98.56 101 CYS A O 1
ATOM 800 N N . GLY A 1 102 ? 0.615 2.036 1.995 1.00 98.19 102 GLY A N 1
ATOM 801 C CA . GLY A 1 102 ? -0.802 1.840 2.329 1.00 98.19 102 GLY A CA 1
ATOM 802 C C . GLY A 1 102 ? -1.086 0.920 3.518 1.00 98.19 102 GLY A C 1
ATOM 803 O O . GLY A 1 102 ? -2.234 0.522 3.720 1.00 98.19 102 GLY A O 1
ATOM 804 N N . GLY A 1 103 ? -0.076 0.581 4.320 1.00 98.50 103 GLY A N 1
ATOM 805 C CA . GLY A 1 103 ? -0.273 -0.064 5.617 1.00 98.50 103 GLY A CA 1
ATOM 806 C C . GLY A 1 103 ? -0.985 0.861 6.609 1.00 98.50 103 GLY A C 1
ATOM 807 O O . GLY A 1 103 ? -0.936 2.088 6.496 1.00 98.50 103 GLY A O 1
ATOM 808 N N . THR A 1 104 ? -1.642 0.264 7.597 1.00 98.62 104 THR A N 1
ATOM 809 C CA . THR A 1 104 ? -2.549 0.941 8.536 1.00 98.62 104 THR A CA 1
ATOM 810 C C . THR A 1 104 ? -1.996 0.983 9.962 1.00 98.62 104 THR A C 1
ATOM 812 O O . THR A 1 104 ? -1.116 0.209 10.351 1.00 98.62 104 THR A O 1
ATOM 815 N N . GLY A 1 105 ? -2.512 1.920 10.750 1.00 98.19 105 GLY A N 1
ATOM 816 C CA . GLY A 1 105 ? -2.360 2.006 12.200 1.00 98.19 105 GLY A CA 1
ATOM 817 C C . GLY A 1 105 ? -3.431 2.924 12.788 1.00 98.19 105 GLY A C 1
ATOM 818 O O . GLY A 1 105 ? -4.149 3.589 12.041 1.00 98.19 105 GLY A O 1
ATOM 819 N N . ILE A 1 106 ? -3.560 2.962 14.112 1.00 98.31 106 ILE A N 1
ATOM 820 C CA . ILE A 1 106 ? -4.500 3.853 14.804 1.00 98.31 106 ILE A CA 1
ATOM 821 C C . ILE A 1 106 ? -3.752 5.077 15.318 1.00 98.31 106 ILE A C 1
ATOM 823 O O . ILE A 1 106 ? -2.712 4.948 15.958 1.00 98.31 106 ILE A O 1
ATOM 827 N N . TRP A 1 107 ? -4.280 6.259 15.020 1.00 98.38 107 TRP A N 1
ATOM 828 C CA . TRP A 1 107 ? -3.703 7.546 15.388 1.00 98.38 107 TRP A CA 1
ATOM 829 C C . TRP A 1 107 ? -4.499 8.185 16.524 1.00 98.38 107 TRP A C 1
ATOM 831 O O . TRP A 1 107 ? -5.694 8.437 16.379 1.00 98.38 107 TRP A O 1
ATOM 841 N N . ASP A 1 108 ? -3.837 8.484 17.641 1.00 95.69 108 ASP A N 1
ATOM 842 C CA . ASP A 1 108 ? -4.462 9.149 18.799 1.00 95.69 108 ASP A CA 1
ATOM 843 C C . ASP A 1 108 ? -4.319 10.686 18.777 1.00 95.69 108 ASP A C 1
ATOM 845 O O . ASP A 1 108 ? -4.734 11.366 19.713 1.00 95.69 108 ASP A O 1
ATOM 849 N N . GLY A 1 109 ? -3.718 11.242 17.718 1.00 96.56 109 GLY A N 1
ATOM 850 C CA . GLY A 1 109 ? -3.329 12.654 17.637 1.00 96.56 109 GLY A CA 1
ATOM 851 C C . GLY A 1 109 ? -1.828 12.899 17.816 1.00 96.56 109 GLY A C 1
ATOM 852 O O . GLY A 1 109 ? -1.352 13.979 17.469 1.00 96.56 109 GLY A O 1
ATOM 853 N N . LYS A 1 110 ? -1.081 11.914 18.325 1.00 95.94 110 LYS A N 1
ATOM 854 C CA . LYS A 1 110 ? 0.347 12.023 18.658 1.00 95.94 110 LYS A CA 1
ATOM 855 C C . LYS A 1 110 ? 1.163 10.775 18.302 1.00 95.94 110 LYS A C 1
ATOM 857 O O . LYS A 1 110 ? 2.313 10.898 17.887 1.00 95.94 110 LYS A O 1
ATOM 862 N N . THR A 1 111 ? 0.598 9.593 18.505 1.00 96.81 111 THR A N 1
ATOM 863 C CA . THR A 1 111 ? 1.248 8.289 18.396 1.00 96.81 111 THR A CA 1
ATOM 864 C C . THR A 1 111 ? 0.516 7.434 17.374 1.00 96.81 111 THR A C 1
ATOM 866 O O . THR A 1 111 ? -0.713 7.343 17.376 1.00 96.81 111 THR A O 1
ATOM 869 N N . LEU A 1 112 ? 1.291 6.763 16.522 1.00 98.31 112 LEU A N 1
ATOM 870 C CA . LEU A 1 112 ? 0.788 5.741 15.617 1.00 98.31 112 LEU A CA 1
ATOM 871 C C . LEU A 1 112 ? 0.898 4.361 16.279 1.00 98.31 112 LEU A C 1
ATOM 873 O O . LEU A 1 112 ? 1.991 3.807 16.400 1.00 98.31 112 LEU A O 1
ATOM 877 N N . TYR A 1 113 ? -0.236 3.797 16.690 1.00 97.94 113 TYR A N 1
ATOM 878 C CA . TYR A 1 113 ? -0.332 2.434 17.210 1.00 97.94 113 TYR A CA 1
ATOM 879 C C . TYR A 1 113 ? -0.481 1.451 16.057 1.00 97.94 113 TYR A C 1
ATOM 881 O O . TYR A 1 113 ? -1.376 1.588 15.222 1.00 97.94 113 TYR A O 1
ATOM 889 N N . VAL A 1 114 ? 0.390 0.450 16.005 1.00 97.12 114 VAL A N 1
ATOM 890 C CA . VAL A 1 114 ? 0.525 -0.418 14.836 1.00 97.12 114 VAL A CA 1
ATOM 891 C C . VAL A 1 114 ? 0.307 -1.883 15.176 1.00 97.12 114 VAL A C 1
ATOM 893 O O . VAL A 1 114 ? 0.852 -2.397 16.154 1.00 97.12 114 VAL A O 1
ATOM 896 N N . GLY A 1 115 ? -0.442 -2.563 14.309 1.00 94.25 115 GLY A N 1
ATOM 897 C CA . GLY A 1 115 ? -0.503 -4.016 14.287 1.00 94.25 115 GLY A CA 1
ATOM 898 C C . GLY A 1 115 ? 0.822 -4.636 13.839 1.00 94.25 115 GLY A C 1
ATOM 899 O O . GLY A 1 115 ? 1.728 -3.969 13.324 1.00 94.25 115 GLY A O 1
ATOM 900 N N . ARG A 1 116 ? 0.926 -5.949 14.019 1.00 95.44 116 ARG A N 1
ATOM 901 C CA . ARG A 1 116 ? 2.080 -6.752 13.591 1.00 95.44 116 ARG A CA 1
ATOM 902 C C . ARG A 1 116 ? 1.856 -7.272 12.165 1.00 95.44 116 ARG A C 1
ATOM 904 O O . ARG A 1 116 ? 1.081 -6.691 11.412 1.00 95.44 116 ARG A O 1
ATOM 911 N N . ASN A 1 117 ? 2.539 -8.350 11.807 1.00 97.50 117 ASN A N 1
ATOM 912 C CA . ASN A 1 117 ? 2.307 -9.130 10.597 1.00 97.50 117 ASN A CA 1
ATOM 913 C C . ASN A 1 117 ? 0.902 -9.749 10.628 1.00 97.50 117 ASN A C 1
ATOM 915 O O . ASN A 1 117 ? 0.312 -9.911 11.701 1.00 97.50 117 ASN A O 1
ATOM 919 N N . TYR A 1 118 ? 0.375 -10.095 9.456 1.00 98.06 118 TYR A N 1
ATOM 920 C CA . TYR A 1 118 ? -0.904 -10.793 9.373 1.00 98.06 118 TYR A CA 1
ATOM 921 C C . TYR A 1 118 ? -0.786 -12.202 9.992 1.00 98.06 118 TYR A C 1
ATOM 923 O O . TYR A 1 118 ? 0.305 -12.772 10.048 1.00 98.06 118 TYR A O 1
ATOM 931 N N . THR A 1 119 ? -1.894 -12.770 10.469 1.00 97.31 119 THR A N 1
ATOM 932 C CA . THR A 1 119 ? -1.934 -14.108 11.088 1.00 97.31 119 THR A CA 1
ATOM 933 C C . THR A 1 119 ? -2.705 -15.140 10.289 1.00 97.31 119 THR A C 1
ATOM 935 O O . THR A 1 119 ? -2.417 -16.329 10.396 1.00 97.31 119 THR A O 1
ATOM 938 N N . SER A 1 120 ? -3.648 -14.714 9.451 1.00 98.25 120 SER A N 1
ATOM 939 C CA . SER A 1 120 ? -4.306 -15.607 8.500 1.00 98.25 120 SER A CA 1
ATOM 940 C C . SER A 1 120 ? -4.656 -14.892 7.203 1.00 98.25 120 SER A C 1
ATOM 942 O O . SER A 1 120 ? -4.696 -13.661 7.138 1.00 98.25 120 SER A O 1
ATOM 944 N N . TRP A 1 121 ? -4.871 -15.686 6.159 1.00 98.56 121 TRP A N 1
ATOM 945 C CA . TRP A 1 121 ? -5.184 -15.219 4.818 1.00 98.56 121 TRP A CA 1
ATOM 946 C C . TRP A 1 121 ? -6.334 -16.031 4.224 1.00 98.56 121 TRP A C 1
ATOM 948 O O . TRP A 1 121 ? -6.543 -17.196 4.569 1.00 98.56 121 TRP A O 1
ATOM 958 N N . LYS A 1 122 ? -7.066 -15.424 3.290 1.00 98.50 122 LYS A N 1
ATOM 959 C CA . LYS A 1 122 ? -8.113 -16.094 2.515 1.00 98.50 122 LYS A CA 1
ATOM 960 C C . LYS A 1 122 ? -8.175 -15.529 1.105 1.00 98.50 122 LYS A C 1
ATOM 962 O O . LYS A 1 122 ? -8.518 -14.367 0.919 1.00 98.50 122 LYS A O 1
ATOM 967 N N . VAL A 1 123 ? -7.905 -16.356 0.099 1.00 98.56 123 VAL A N 1
ATOM 968 C CA . VAL A 1 123 ? -8.150 -15.992 -1.305 1.00 98.56 123 VAL A CA 1
ATOM 969 C C . VAL A 1 123 ? -9.629 -16.222 -1.617 1.00 98.56 123 VAL A C 1
ATOM 971 O O . VAL A 1 123 ? -10.137 -17.328 -1.458 1.00 98.56 123 VAL A O 1
ATOM 974 N N . ILE A 1 124 ? -10.325 -15.166 -2.036 1.00 98.38 124 ILE A N 1
ATOM 975 C CA . ILE A 1 124 ? -11.756 -15.180 -2.378 1.00 98.38 124 ILE A CA 1
ATOM 976 C C . ILE A 1 124 ? -11.938 -15.396 -3.881 1.00 98.38 124 ILE A C 1
ATOM 978 O O . ILE A 1 124 ? -12.786 -16.180 -4.300 1.00 98.38 124 ILE A O 1
ATOM 982 N N . ALA A 1 125 ? -11.142 -14.701 -4.692 1.00 96.81 125 ALA A N 1
ATOM 983 C CA . ALA A 1 125 ? -11.132 -14.822 -6.143 1.00 96.81 125 ALA A CA 1
ATOM 984 C C . ALA A 1 125 ? -9.706 -14.645 -6.665 1.00 96.81 125 ALA A C 1
ATOM 986 O O . ALA A 1 125 ? -8.945 -13.844 -6.130 1.00 96.81 125 ALA A O 1
ATOM 987 N N . ASN A 1 126 ? -9.346 -15.380 -7.713 1.00 95.38 126 ASN A N 1
ATOM 988 C CA . ASN A 1 126 ? -8.024 -15.307 -8.332 1.00 95.38 126 ASN A CA 1
ATOM 989 C C . ASN A 1 126 ? -8.163 -15.620 -9.827 1.00 95.38 126 ASN A C 1
ATOM 991 O O . ASN A 1 126 ? -7.866 -16.724 -10.277 1.00 95.38 126 ASN A O 1
ATOM 995 N N . GLY A 1 127 ? -8.780 -14.699 -10.566 1.00 79.12 127 GLY A N 1
ATOM 996 C CA . GLY A 1 127 ? -9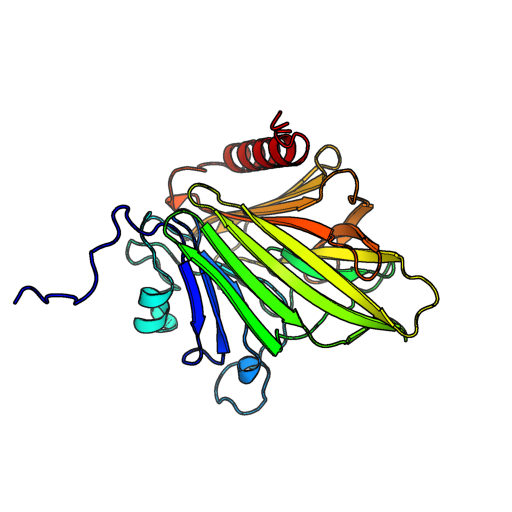.197 -14.905 -11.954 1.00 79.12 127 GLY A CA 1
ATOM 997 C C . GLY A 1 127 ? -8.707 -13.781 -12.857 1.00 79.12 127 GLY A C 1
ATOM 998 O O . GLY A 1 127 ? -8.275 -12.749 -12.364 1.00 79.12 127 GLY A O 1
ATOM 999 N N . PRO A 1 128 ? -8.779 -13.934 -14.187 1.00 93.00 128 PRO A N 1
ATOM 1000 C CA . PRO A 1 128 ? -7.836 -13.294 -15.105 1.00 93.00 128 PRO A CA 1
ATOM 1001 C C . PRO A 1 128 ? -7.866 -11.763 -15.129 1.00 93.00 128 PRO A C 1
ATOM 1003 O O . PRO A 1 128 ? -6.934 -11.164 -15.652 1.00 93.00 128 PRO A O 1
ATOM 1006 N N . VAL A 1 129 ? -8.905 -11.129 -14.585 1.00 96.06 129 VAL A N 1
ATOM 1007 C CA . VAL A 1 129 ? -9.045 -9.667 -14.518 1.00 96.06 129 VAL A CA 1
ATOM 1008 C C . VAL A 1 129 ? -9.131 -9.123 -13.092 1.00 96.06 129 VAL A C 1
ATOM 1010 O O . VAL A 1 129 ? -9.066 -7.907 -12.925 1.00 96.06 129 VAL A O 1
ATOM 1013 N N . ARG A 1 130 ? -9.307 -9.994 -12.089 1.00 97.81 130 ARG A N 1
ATOM 1014 C CA . ARG A 1 130 ? -9.490 -9.602 -10.692 1.00 97.81 130 ARG A CA 1
ATOM 1015 C C . ARG A 1 130 ? -9.032 -10.688 -9.724 1.00 97.81 130 ARG A C 1
ATOM 1017 O O . ARG A 1 130 ? -9.494 -11.833 -9.781 1.00 97.81 130 ARG A O 1
ATOM 1024 N N . THR A 1 131 ? -8.245 -10.267 -8.743 1.00 98.56 131 THR A N 1
ATOM 1025 C CA . THR A 1 131 ? -7.903 -11.052 -7.557 1.00 98.56 131 THR A CA 1
ATOM 1026 C C . THR A 1 131 ? -8.476 -10.361 -6.320 1.00 98.56 131 THR A C 1
ATOM 1028 O O . THR A 1 131 ? -8.362 -9.149 -6.162 1.00 98.56 131 THR A O 1
ATOM 1031 N N . VAL A 1 132 ? -9.133 -11.126 -5.448 1.00 98.81 132 VAL A N 1
ATOM 1032 C CA . VAL A 1 132 ? -9.686 -10.648 -4.176 1.00 98.81 132 VAL A CA 1
ATOM 1033 C C . VAL A 1 132 ? -9.216 -11.570 -3.069 1.00 98.81 132 VAL A C 1
ATOM 1035 O O . VAL A 1 132 ? -9.392 -12.787 -3.162 1.00 98.81 132 VAL A O 1
ATOM 1038 N N . PHE A 1 133 ? -8.653 -11.006 -2.010 1.00 98.88 133 PHE A N 1
ATOM 1039 C CA . PHE A 1 133 ? -8.214 -11.768 -0.847 1.00 98.88 133 PHE A CA 1
ATOM 1040 C C . PHE A 1 133 ? -8.351 -10.949 0.434 1.00 98.88 133 PHE A C 1
ATOM 1042 O O . PHE A 1 133 ? -8.504 -9.730 0.397 1.00 98.88 133 PHE A O 1
ATOM 1049 N N . GLU A 1 134 ? -8.313 -11.636 1.566 1.00 98.88 134 GLU A N 1
ATOM 1050 C CA . GLU A 1 134 ? -8.347 -11.057 2.903 1.00 98.88 134 GLU A CA 1
ATOM 1051 C C . GLU A 1 134 ? -7.098 -11.445 3.676 1.00 98.88 134 GLU A C 1
ATOM 1053 O O . GLU A 1 134 ? -6.628 -12.579 3.566 1.00 98.88 134 GLU A O 1
ATOM 1058 N N . LEU A 1 135 ? -6.613 -10.508 4.484 1.00 98.81 135 LEU A N 1
ATOM 1059 C CA . LEU A 1 135 ? -5.597 -10.721 5.502 1.00 98.81 135 LEU A CA 1
ATOM 1060 C C . LEU A 1 135 ? -6.165 -10.314 6.860 1.00 98.81 135 LEU A C 1
ATOM 1062 O O . LEU A 1 135 ? -6.751 -9.239 6.996 1.00 98.81 135 LEU A O 1
ATOM 1066 N N . THR A 1 136 ? -5.977 -11.162 7.863 1.00 98.75 136 THR A N 1
ATOM 1067 C CA . THR A 1 136 ? -6.390 -10.895 9.244 1.00 98.75 136 THR A CA 1
ATOM 1068 C C . THR A 1 136 ? -5.178 -10.532 10.085 1.00 98.75 136 THR A C 1
ATOM 1070 O O . THR A 1 136 ? -4.151 -11.204 10.020 1.00 98.75 136 THR A O 1
ATOM 1073 N N . TYR A 1 137 ? -5.316 -9.490 10.895 1.00 98.56 137 TYR A N 1
ATOM 1074 C CA . TYR A 1 137 ? -4.328 -9.016 11.853 1.00 98.56 137 TYR A CA 1
ATOM 1075 C C . TYR A 1 137 ? -4.908 -9.133 13.266 1.00 98.56 137 TYR A C 1
ATOM 1077 O O . TYR A 1 137 ? -6.016 -8.661 13.537 1.00 98.56 137 TYR A O 1
ATOM 1085 N N . GLU A 1 138 ? -4.146 -9.762 14.163 1.00 97.44 138 GLU A N 1
ATOM 1086 C CA . GLU A 1 138 ? -4.524 -9.946 15.570 1.00 97.44 138 GLU A CA 1
ATOM 1087 C C . GLU A 1 138 ? -4.717 -8.628 16.302 1.00 97.44 138 GLU A C 1
ATOM 1089 O O . GLU A 1 138 ? -4.144 -7.609 15.926 1.00 97.44 138 GLU A O 1
ATOM 1094 N N . ALA A 1 139 ? -5.467 -8.670 17.402 1.00 97.56 139 ALA A N 1
ATOM 1095 C CA . ALA A 1 139 ? -5.700 -7.491 18.214 1.00 97.56 139 ALA A CA 1
ATOM 1096 C C . ALA A 1 139 ? -4.397 -6.928 18.821 1.00 97.56 139 ALA A C 1
ATOM 1098 O O . ALA A 1 139 ? -3.643 -7.648 19.481 1.00 97.56 139 ALA A O 1
ATOM 1099 N N . TRP A 1 140 ? -4.155 -5.625 18.667 1.00 97.12 140 TRP A N 1
ATOM 1100 C CA . TRP A 1 140 ? -3.063 -4.896 19.324 1.00 97.12 140 TRP A CA 1
ATOM 1101 C C . TRP A 1 140 ? -3.590 -3.843 20.300 1.00 97.12 140 TRP A C 1
ATOM 1103 O O . TRP A 1 140 ? -4.763 -3.473 20.274 1.00 97.12 140 TRP A O 1
ATOM 1113 N N . ASP A 1 141 ? -2.720 -3.392 21.206 1.00 96.25 141 ASP A N 1
ATOM 1114 C CA . ASP A 1 141 ? -3.060 -2.356 22.181 1.00 96.25 141 ASP A CA 1
ATOM 1115 C C . ASP A 1 141 ? -3.036 -0.959 21.555 1.00 96.25 141 ASP A C 1
ATOM 1117 O O . ASP A 1 141 ? -2.064 -0.577 20.899 1.00 96.25 141 ASP A O 1
ATOM 1121 N N . VAL A 1 142 ? -4.099 -0.201 21.796 1.00 95.69 142 VAL A N 1
ATOM 1122 C CA . VAL A 1 142 ? -4.251 1.199 21.410 1.00 95.69 142 VAL A CA 1
ATOM 1123 C C . VAL A 1 142 ? -4.689 1.969 22.648 1.00 95.69 142 VAL A C 1
ATOM 1125 O O . VAL A 1 142 ? -5.881 2.131 22.906 1.00 95.69 142 VAL A O 1
ATOM 1128 N N . ALA A 1 143 ? -3.710 2.395 23.447 1.00 92.62 143 ALA A N 1
ATOM 1129 C CA . ALA A 1 143 ? -3.928 3.152 24.681 1.00 92.62 143 ALA A CA 1
ATOM 1130 C C . ALA A 1 143 ? -4.971 2.504 25.623 1.00 92.62 143 ALA A C 1
ATOM 1132 O O . ALA A 1 143 ? -5.840 3.184 26.168 1.00 92.62 143 ALA A O 1
ATOM 1133 N N . GLY A 1 144 ? -4.897 1.179 25.800 1.00 92.12 144 GLY A N 1
ATOM 1134 C CA . GLY A 1 144 ? -5.812 0.409 26.651 1.00 92.12 144 GLY A CA 1
ATOM 1135 C C . GLY A 1 144 ? -7.034 -0.188 25.944 1.00 92.12 144 GLY A C 1
ATOM 1136 O O . GLY A 1 144 ? -7.642 -1.109 26.488 1.00 92.12 144 GLY A O 1
ATOM 1137 N N . ALA A 1 145 ? -7.366 0.251 24.725 1.00 94.81 145 ALA A N 1
ATOM 1138 C CA . ALA A 1 145 ? -8.295 -0.471 23.856 1.00 94.81 145 ALA A CA 1
ATOM 1139 C C . ALA A 1 145 ? -7.561 -1.578 23.081 1.00 94.81 145 ALA A C 1
ATOM 1141 O O . ALA A 1 145 ? -6.353 -1.505 22.851 1.00 94.81 145 ALA A O 1
ATOM 1142 N N . LYS A 1 146 ? -8.293 -2.599 22.638 1.00 97.00 146 LYS A N 1
ATOM 1143 C CA . LYS A 1 146 ? -7.803 -3.622 21.711 1.00 97.00 146 LYS A CA 1
ATOM 1144 C C . LYS A 1 146 ? -8.430 -3.420 20.343 1.00 97.00 146 LYS A C 1
ATOM 1146 O O . LYS A 1 146 ? -9.653 -3.338 20.242 1.00 97.00 146 LYS A O 1
ATOM 1151 N N . VAL A 1 147 ? -7.594 -3.363 19.312 1.00 98.06 147 VAL A N 1
ATOM 1152 C CA . VAL A 1 147 ? -8.025 -3.192 17.920 1.00 98.06 147 VAL A CA 1
ATOM 1153 C C . VAL A 1 147 ? -7.469 -4.329 17.083 1.00 98.06 147 VAL A C 1
ATOM 1155 O O . VAL A 1 147 ? -6.260 -4.524 17.088 1.00 98.06 147 VAL A O 1
ATOM 1158 N N . SER A 1 148 ? -8.328 -5.067 16.385 1.00 98.44 148 SER A N 1
ATOM 1159 C CA . SER A 1 148 ? -7.944 -6.016 15.329 1.00 98.44 148 SER A CA 1
ATOM 1160 C C . SER A 1 148 ? -8.355 -5.485 13.958 1.00 98.44 148 SER A C 1
ATOM 1162 O O . SER A 1 148 ? -9.133 -4.532 13.861 1.00 98.44 148 SER A O 1
ATOM 1164 N N . GLU A 1 149 ? -7.837 -6.092 12.890 1.00 98.75 149 GLU A N 1
ATOM 1165 C CA . GLU A 1 149 ? -8.145 -5.684 11.520 1.00 98.75 149 GLU A CA 1
ATOM 1166 C C . GLU A 1 149 ? -8.326 -6.890 10.593 1.00 98.75 149 GLU A C 1
ATOM 1168 O O . GLU A 1 149 ? -7.512 -7.811 10.577 1.00 98.75 149 GLU A O 1
ATOM 1173 N N . VAL A 1 150 ? -9.362 -6.849 9.756 1.00 98.88 150 VAL A N 1
ATOM 1174 C CA . VAL A 1 150 ? -9.452 -7.661 8.538 1.00 98.88 150 VAL A CA 1
ATOM 1175 C C . VAL A 1 150 ? -9.346 -6.724 7.346 1.00 98.88 150 VAL A C 1
ATOM 1177 O O . VAL A 1 150 ? -10.162 -5.818 7.183 1.00 98.88 150 VAL A O 1
ATOM 1180 N N . LYS A 1 151 ? -8.336 -6.942 6.508 1.00 98.62 151 LYS A N 1
ATOM 1181 C CA . LYS A 1 151 ? -8.043 -6.123 5.335 1.00 98.62 151 LYS A CA 1
ATOM 1182 C C . LYS A 1 151 ? -8.345 -6.921 4.074 1.00 98.62 151 LYS A C 1
ATOM 1184 O O . LYS A 1 151 ? -7.674 -7.916 3.800 1.00 98.62 151 LYS A O 1
ATOM 1189 N N . ARG A 1 152 ? -9.350 -6.496 3.309 1.00 98.94 152 ARG A N 1
ATOM 1190 C CA . ARG A 1 152 ? -9.696 -7.083 2.011 1.00 98.94 152 ARG A CA 1
ATOM 1191 C C . ARG A 1 152 ? -9.086 -6.259 0.887 1.00 98.94 152 ARG A C 1
ATOM 1193 O O . ARG A 1 152 ? -9.336 -5.063 0.795 1.00 98.94 152 ARG A O 1
ATOM 1200 N N . PHE A 1 153 ? -8.360 -6.920 0.000 1.00 98.88 153 PHE A N 1
ATOM 1201 C CA . PHE A 1 153 ? -7.794 -6.329 -1.205 1.00 98.88 153 PHE A CA 1
ATOM 1202 C C . PHE A 1 153 ? -8.637 -6.718 -2.412 1.00 98.88 153 PHE A C 1
ATOM 1204 O O . PHE A 1 153 ? -8.997 -7.885 -2.568 1.00 98.88 153 PHE A O 1
ATOM 1211 N N . THR A 1 154 ? -8.931 -5.747 -3.271 1.00 98.81 154 THR A N 1
ATOM 1212 C CA . THR A 1 154 ? -9.455 -5.965 -4.621 1.00 98.81 154 THR A CA 1
ATOM 1213 C C . THR A 1 154 ? -8.434 -5.432 -5.616 1.00 98.81 154 THR A C 1
ATOM 1215 O O . THR A 1 154 ? -8.224 -4.223 -5.718 1.00 98.81 154 THR A O 1
ATOM 1218 N N . VAL A 1 155 ? -7.808 -6.365 -6.325 1.00 98.69 155 VAL A N 1
ATOM 1219 C CA . VAL A 1 155 ? -6.716 -6.144 -7.272 1.00 98.69 155 VAL A CA 1
ATOM 1220 C C . VAL A 1 155 ? -7.288 -6.306 -8.671 1.00 98.69 155 VAL A C 1
ATOM 1222 O O . VAL A 1 155 ? -7.649 -7.416 -9.065 1.00 98.69 155 VAL A O 1
ATOM 1225 N N . ASP A 1 156 ? -7.399 -5.207 -9.407 1.00 98.19 156 ASP A N 1
ATOM 1226 C CA . ASP A 1 156 ? -7.962 -5.178 -10.757 1.00 98.19 156 ASP A CA 1
ATOM 1227 C C . ASP A 1 156 ? -6.876 -5.037 -11.819 1.00 98.19 156 ASP A C 1
ATOM 1229 O O . ASP A 1 156 ? -5.905 -4.301 -11.643 1.00 98.19 156 ASP A O 1
ATOM 1233 N N . ALA A 1 157 ? -7.065 -5.707 -12.954 1.00 97.81 157 ALA A N 1
ATOM 1234 C CA . ALA A 1 157 ? -6.218 -5.504 -14.121 1.00 97.81 157 ALA A CA 1
ATOM 1235 C C . ALA A 1 157 ? -6.315 -4.058 -14.641 1.00 97.81 157 ALA A C 1
ATOM 1237 O O . ALA A 1 157 ? -7.391 -3.462 -14.695 1.00 97.81 157 ALA A O 1
ATOM 1238 N N . GLY A 1 158 ? -5.192 -3.507 -15.093 1.00 96.88 158 GLY A N 1
ATOM 1239 C CA . GLY A 1 158 ? -5.092 -2.180 -15.691 1.00 96.88 158 GLY A CA 1
ATOM 1240 C C . GLY A 1 158 ? -5.036 -1.026 -14.689 1.00 96.88 158 GLY A C 1
ATOM 1241 O O . GLY A 1 158 ? -5.145 0.131 -15.102 1.00 96.88 158 GLY A O 1
ATOM 1242 N N . HIS A 1 159 ? -4.895 -1.299 -13.391 1.00 97.50 159 HIS A N 1
ATOM 1243 C CA . HIS A 1 159 ? -4.848 -0.275 -12.346 1.00 97.50 159 HIS A CA 1
ATOM 1244 C C . HIS A 1 159 ? -3.540 -0.335 -11.551 1.00 97.50 159 HIS A C 1
ATOM 1246 O O . HIS A 1 159 ? -3.021 -1.398 -11.267 1.00 97.50 159 HIS A O 1
ATOM 1252 N N . ASN A 1 160 ? -2.989 0.816 -11.184 1.00 98.62 160 ASN A N 1
ATOM 1253 C CA . ASN A 1 160 ? -1.786 0.920 -10.356 1.00 98.62 160 ASN A CA 1
ATOM 1254 C C . ASN A 1 160 ? -2.108 1.040 -8.862 1.00 98.62 160 ASN A C 1
ATOM 1256 O O . ASN A 1 160 ? -1.191 0.994 -8.050 1.00 98.62 160 ASN A O 1
ATOM 1260 N N . LEU A 1 161 ? -3.386 1.224 -8.511 1.00 98.81 161 LEU A N 1
ATOM 1261 C CA . LEU A 1 161 ? -3.869 1.281 -7.134 1.00 98.81 161 LEU A CA 1
ATOM 1262 C C . LEU A 1 161 ? -4.868 0.153 -6.899 1.00 98.81 161 LEU A C 1
ATOM 1264 O O . LEU A 1 161 ? -5.828 0.010 -7.661 1.00 98.81 161 LEU A O 1
ATOM 1268 N N . ASP A 1 162 ? -4.671 -0.578 -5.811 1.00 98.69 162 ASP A N 1
ATOM 1269 C CA . ASP A 1 162 ? -5.626 -1.557 -5.317 1.00 98.69 162 ASP A CA 1
ATOM 1270 C C . ASP A 1 162 ? -6.696 -0.858 -4.482 1.00 98.69 162 ASP A C 1
ATOM 1272 O O . ASP A 1 162 ? -6.416 0.109 -3.767 1.00 98.69 162 ASP A O 1
ATOM 1276 N N . GLN A 1 163 ? -7.928 -1.364 -4.540 1.00 98.81 163 GLN A N 1
ATOM 1277 C CA . GLN A 1 163 ? -8.944 -1.000 -3.558 1.00 98.81 163 GLN A CA 1
ATOM 1278 C C . GLN A 1 163 ? -8.740 -1.853 -2.308 1.00 98.81 163 GLN A C 1
ATOM 1280 O O . GLN A 1 163 ? -8.668 -3.082 -2.391 1.00 98.81 163 GLN A O 1
ATOM 1285 N N . ILE A 1 164 ? -8.704 -1.204 -1.150 1.00 98.88 164 ILE A N 1
ATOM 1286 C CA . ILE A 1 164 ? -8.532 -1.852 0.143 1.00 98.88 164 ILE A CA 1
ATOM 1287 C C . ILE A 1 164 ? -9.712 -1.485 1.039 1.00 98.88 164 ILE A C 1
ATOM 1289 O O . ILE A 1 164 ? -9.992 -0.312 1.281 1.00 98.88 164 ILE A O 1
ATOM 1293 N N . ASP A 1 165 ? -10.409 -2.503 1.530 1.00 98.81 165 ASP A N 1
ATOM 1294 C CA . ASP A 1 165 ? -11.484 -2.383 2.508 1.00 98.81 165 ASP A CA 1
ATOM 1295 C C . ASP A 1 165 ? -10.994 -2.963 3.842 1.00 98.81 165 ASP A C 1
ATOM 1297 O O . ASP A 1 165 ? -10.856 -4.179 3.990 1.00 98.81 165 ASP A O 1
ATOM 1301 N N . SER A 1 166 ? -10.719 -2.091 4.810 1.00 98.69 166 SER A N 1
ATOM 1302 C CA . SER A 1 166 ? -10.297 -2.469 6.161 1.00 98.69 166 SER A CA 1
ATOM 1303 C C . SER A 1 166 ? -11.471 -2.424 7.129 1.00 98.69 166 SER A C 1
ATOM 1305 O O . SER A 1 166 ? -12.105 -1.383 7.286 1.00 98.69 166 SER A O 1
ATOM 1307 N N . ILE A 1 167 ? -11.736 -3.530 7.817 1.00 98.75 167 ILE A N 1
ATOM 1308 C CA . ILE A 1 167 ? -12.701 -3.605 8.916 1.00 98.75 167 ILE A CA 1
ATOM 1309 C C . ILE A 1 167 ? -11.909 -3.713 10.213 1.00 98.75 167 ILE A C 1
ATOM 1311 O O . ILE A 1 167 ? -11.143 -4.659 10.392 1.00 98.75 167 ILE A O 1
ATOM 1315 N N . PHE A 1 168 ? -12.102 -2.747 11.108 1.00 98.50 168 PHE A N 1
ATOM 1316 C CA . PHE A 1 168 ? -11.476 -2.733 12.427 1.00 98.50 168 PHE A CA 1
ATOM 1317 C C . PHE A 1 168 ? -12.492 -3.138 13.485 1.00 98.50 168 PHE A C 1
ATOM 1319 O O . PHE A 1 168 ? -13.590 -2.592 13.491 1.00 98.50 168 PHE A O 1
ATOM 1326 N N . THR A 1 169 ? -12.123 -4.021 14.408 1.00 98.06 169 THR A N 1
ATOM 1327 C CA . THR A 1 169 ? -12.957 -4.336 15.580 1.00 98.06 169 THR A CA 1
ATOM 1328 C C . THR A 1 169 ? -12.299 -3.754 16.821 1.00 98.06 169 THR A C 1
ATOM 1330 O O . THR A 1 169 ? -11.137 -4.046 17.102 1.00 98.06 169 THR A O 1
ATOM 1333 N N . VAL A 1 170 ? -13.034 -2.923 17.563 1.00 97.00 170 VAL A N 1
ATOM 1334 C CA . VAL A 1 170 ? -12.541 -2.221 18.756 1.00 97.00 170 VAL A CA 1
ATOM 1335 C C . VAL A 1 170 ? -13.211 -2.789 20.002 1.00 97.00 170 VAL A C 1
ATOM 1337 O O . VAL A 1 170 ? -14.433 -2.789 20.121 1.00 97.00 170 VAL A O 1
ATOM 1340 N N . THR A 1 171 ? -12.414 -3.234 20.971 1.00 95.50 171 THR A N 1
ATOM 1341 C CA . THR A 1 171 ? -12.902 -3.729 22.268 1.00 95.50 171 THR A CA 1
ATOM 1342 C C . THR A 1 171 ? -12.174 -3.047 23.426 1.00 95.50 171 THR A C 1
ATOM 1344 O O . THR A 1 171 ? -11.026 -2.627 23.294 1.00 95.50 171 THR A O 1
ATOM 1347 N N . GLY A 1 172 ? -12.846 -2.889 24.571 1.00 85.81 172 GLY A N 1
ATOM 1348 C CA . GLY A 1 172 ? -12.249 -2.280 25.770 1.00 85.81 172 GLY A CA 1
ATOM 1349 C C . GLY A 1 172 ? -12.011 -0.762 25.702 1.00 85.81 172 GLY A C 1
ATOM 1350 O O . GLY A 1 172 ? -11.341 -0.225 26.577 1.00 85.81 172 GLY A O 1
ATOM 1351 N N . GLY A 1 173 ? -12.552 -0.065 24.694 1.00 78.50 173 GLY A N 1
ATOM 1352 C CA . GLY A 1 173 ? -12.473 1.393 24.540 1.00 78.50 173 GLY A CA 1
ATOM 1353 C C . GLY A 1 173 ? -13.796 2.114 24.830 1.00 78.50 173 GLY A C 1
ATOM 1354 O O . GLY A 1 173 ? -14.864 1.508 24.813 1.00 78.50 173 GLY A O 1
ATOM 1355 N N . ALA A 1 174 ? -13.726 3.429 25.063 1.00 69.44 174 ALA A N 1
ATOM 1356 C CA . ALA A 1 174 ? -14.900 4.275 25.318 1.00 69.44 174 ALA A CA 1
ATOM 1357 C C . ALA A 1 174 ? -15.650 4.710 24.040 1.00 69.44 174 ALA A C 1
ATOM 1359 O O . ALA A 1 174 ? -16.777 5.191 24.127 1.00 69.44 174 ALA A O 1
ATOM 1360 N N . SER A 1 175 ? -15.027 4.566 22.864 1.00 84.50 175 SER A N 1
ATOM 1361 C CA . SER A 1 175 ? -15.571 5.000 21.573 1.00 84.50 175 SER A CA 1
ATOM 1362 C C . SER A 1 175 ? -15.425 3.896 20.523 1.00 84.50 175 SER A C 1
ATOM 1364 O O . SER A 1 175 ? -14.331 3.344 20.390 1.00 84.50 175 SER A O 1
ATOM 1366 N N . PRO A 1 176 ? -16.480 3.604 19.737 1.00 86.44 176 PRO A N 1
ATOM 1367 C CA . PRO A 1 176 ? -16.371 2.759 18.551 1.00 86.44 176 PRO A CA 1
ATOM 1368 C C . PRO A 1 176 ? -15.746 3.502 17.358 1.00 86.44 176 PRO A C 1
ATOM 1370 O O . PRO A 1 176 ? -15.387 2.873 16.369 1.00 86.44 176 PRO A O 1
ATOM 1373 N N . GLU A 1 177 ? -15.645 4.832 17.411 1.00 94.56 177 GLU A N 1
ATOM 1374 C CA . GLU A 1 177 ? -15.001 5.648 16.382 1.00 94.56 177 GLU A CA 1
ATOM 1375 C C . GLU A 1 177 ? -13.507 5.800 16.666 1.00 94.56 177 GLU A C 1
ATOM 1377 O O . GLU A 1 177 ? -13.114 6.174 17.774 1.00 94.56 177 GLU A O 1
ATOM 1382 N N . ILE A 1 178 ? -12.699 5.543 15.639 1.00 97.06 178 ILE A N 1
ATOM 1383 C CA . ILE A 1 178 ? -11.237 5.592 15.659 1.00 97.06 178 ILE A CA 1
ATOM 1384 C C . ILE A 1 178 ? -10.721 6.420 14.478 1.00 97.06 178 ILE A C 1
ATOM 1386 O O . ILE A 1 178 ? -11.353 6.498 13.420 1.00 97.06 178 ILE A O 1
ATOM 1390 N N . THR A 1 179 ? -9.544 7.024 14.648 1.00 98.44 179 THR A N 1
ATOM 1391 C CA . THR A 1 179 ? -8.806 7.628 13.533 1.00 98.44 179 THR A CA 1
ATOM 1392 C C . THR A 1 179 ? -7.773 6.626 13.042 1.00 98.44 179 THR A C 1
ATOM 1394 O O . THR A 1 179 ? -6.814 6.310 13.741 1.00 98.44 179 THR A O 1
ATOM 1397 N N . VAL A 1 180 ? -7.976 6.117 11.836 1.00 98.69 180 VAL A N 1
ATOM 1398 C CA . VAL A 1 180 ? -7.023 5.258 11.137 1.00 98.69 180 VAL A CA 1
ATOM 1399 C C . VAL A 1 180 ? -6.036 6.151 10.398 1.00 98.69 180 VAL A C 1
ATOM 1401 O O . VAL A 1 180 ? -6.430 7.111 9.743 1.00 98.69 180 VAL A O 1
ATOM 1404 N N . ALA A 1 181 ? -4.754 5.834 10.481 1.00 98.81 181 ALA A N 1
ATOM 1405 C CA . ALA A 1 181 ? -3.712 6.447 9.678 1.00 98.81 181 ALA A CA 1
ATOM 1406 C C . ALA A 1 181 ? -3.172 5.427 8.674 1.00 98.81 181 ALA A C 1
ATOM 1408 O O . ALA A 1 181 ? -2.787 4.315 9.041 1.00 98.81 181 ALA A O 1
ATOM 1409 N N . ILE A 1 182 ? -3.153 5.821 7.405 1.00 98.88 182 ILE A N 1
ATOM 1410 C CA . ILE A 1 182 ? -2.654 5.026 6.282 1.00 98.88 182 ILE A CA 1
ATOM 1411 C C . ILE A 1 182 ? -1.361 5.690 5.815 1.00 98.88 182 ILE A C 1
ATOM 1413 O O . ILE A 1 182 ? -1.357 6.901 5.591 1.00 98.88 182 ILE A O 1
ATOM 1417 N N . GLY A 1 183 ? -0.263 4.938 5.717 1.00 98.56 183 GLY A N 1
ATOM 1418 C CA . GLY A 1 183 ? 1.063 5.545 5.572 1.00 98.56 183 GLY A CA 1
ATOM 1419 C C . GLY A 1 183 ? 1.814 5.239 4.281 1.00 98.56 183 GLY A C 1
ATOM 1420 O O . GLY A 1 183 ? 1.665 4.155 3.719 1.00 98.56 183 GLY A O 1
ATOM 1421 N N . LEU A 1 184 ? 2.637 6.211 3.870 1.00 98.88 184 LEU A N 1
ATOM 1422 C CA . LEU A 1 184 ? 3.748 6.095 2.920 1.00 98.88 184 LEU A CA 1
ATOM 1423 C C . LEU A 1 184 ? 5.084 6.183 3.675 1.00 98.88 184 LEU A C 1
ATOM 1425 O O . LEU A 1 184 ? 5.245 7.059 4.530 1.00 98.88 184 LEU A O 1
ATOM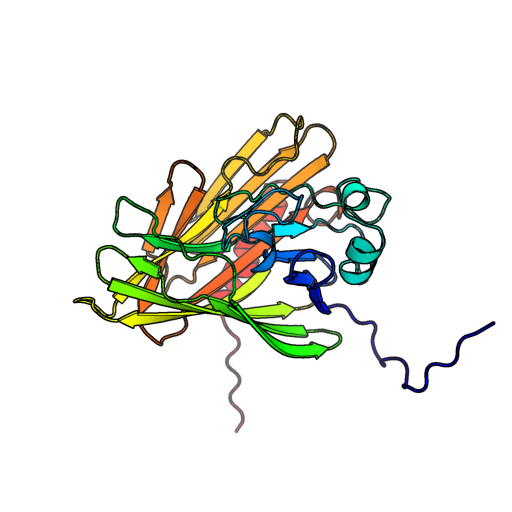 1429 N N . ASN A 1 185 ? 6.061 5.330 3.357 1.00 98.50 185 ASN A N 1
ATOM 1430 C CA . ASN A 1 185 ? 7.401 5.427 3.951 1.00 98.50 185 ASN A CA 1
ATOM 1431 C C . ASN A 1 185 ? 8.103 6.751 3.570 1.00 98.50 185 ASN A C 1
ATOM 1433 O O . ASN A 1 185 ? 8.155 7.133 2.400 1.00 98.50 185 ASN A O 1
ATOM 1437 N N . LYS A 1 186 ? 8.701 7.437 4.554 1.00 98.06 186 LYS A N 1
ATOM 1438 C CA . LYS A 1 186 ? 9.529 8.640 4.360 1.00 98.06 186 LYS A CA 1
ATOM 1439 C C . LYS A 1 186 ? 10.872 8.361 3.684 1.00 98.06 186 LYS A C 1
ATOM 1441 O O . LYS A 1 186 ? 11.412 9.260 3.049 1.00 98.06 186 LYS A O 1
ATOM 1446 N N . THR A 1 187 ? 11.407 7.146 3.802 1.00 97.00 187 THR A N 1
ATOM 1447 C CA . THR A 1 187 ? 12.695 6.747 3.206 1.00 97.00 187 THR A CA 1
ATOM 1448 C C . THR A 1 187 ? 12.550 5.464 2.374 1.00 97.00 187 THR A C 1
ATOM 1450 O O . THR A 1 187 ? 13.095 4.426 2.750 1.00 97.00 187 THR A O 1
ATOM 1453 N N . PRO A 1 188 ? 11.789 5.497 1.265 1.00 96.88 188 PRO A N 1
ATOM 1454 C CA . PRO A 1 188 ? 11.412 4.299 0.514 1.00 96.88 188 PRO A CA 1
ATOM 1455 C C . PRO A 1 188 ? 12.445 3.844 -0.522 1.00 96.88 188 PRO A C 1
ATOM 1457 O O . PRO A 1 188 ? 12.258 2.801 -1.135 1.00 96.88 188 PRO A O 1
ATOM 1460 N N . ALA A 1 189 ? 13.482 4.634 -0.797 1.00 96.50 189 ALA A N 1
ATOM 1461 C CA . ALA A 1 189 ? 14.418 4.324 -1.872 1.00 96.50 189 ALA A CA 1
ATOM 1462 C C . ALA A 1 189 ? 15.319 3.138 -1.533 1.00 96.50 189 ALA A C 1
ATOM 1464 O O . ALA A 1 189 ? 15.672 2.938 -0.373 1.00 96.50 189 ALA A O 1
ATOM 1465 N N . ASP A 1 190 ? 15.761 2.414 -2.556 1.00 94.69 190 ASP A N 1
ATOM 1466 C CA . ASP A 1 190 ? 16.713 1.321 -2.404 1.00 94.69 190 ASP A CA 1
ATOM 1467 C C . ASP A 1 190 ? 18.084 1.827 -1.901 1.00 94.69 190 ASP A C 1
ATOM 1469 O O . ASP A 1 190 ? 18.429 3.017 -1.961 1.00 94.69 190 ASP A O 1
ATOM 1473 N N . LYS A 1 191 ? 18.874 0.924 -1.323 1.00 92.19 191 LYS A N 1
ATOM 1474 C CA . LYS A 1 191 ? 20.136 1.256 -0.666 1.00 92.19 191 LYS A CA 1
ATOM 1475 C C . LYS A 1 191 ? 21.103 1.930 -1.647 1.00 92.19 191 LYS A C 1
ATOM 1477 O O . LYS A 1 191 ? 21.433 1.397 -2.699 1.00 92.19 191 LYS A O 1
ATOM 1482 N N . GLY A 1 192 ? 21.622 3.094 -1.254 1.00 94.31 192 GLY A N 1
ATOM 1483 C CA . GLY A 1 192 ? 22.629 3.829 -2.031 1.00 94.31 192 GLY A CA 1
ATOM 1484 C C . GLY A 1 192 ? 22.077 4.636 -3.211 1.00 94.31 192 GLY A C 1
ATOM 1485 O O . GLY A 1 192 ? 22.859 5.094 -4.038 1.00 94.31 192 GLY A O 1
ATOM 1486 N N . GLN A 1 193 ? 20.758 4.831 -3.295 1.00 95.62 193 GLN A N 1
ATOM 1487 C CA . GLN A 1 193 ? 20.117 5.496 -4.434 1.00 95.62 193 GLN A CA 1
ATOM 1488 C C . GLN A 1 193 ? 19.940 7.015 -4.303 1.00 95.62 193 GLN A C 1
ATOM 1490 O O . GLN A 1 193 ? 19.388 7.614 -5.221 1.00 95.62 193 GLN A O 1
ATOM 1495 N N . GLU A 1 194 ? 20.411 7.630 -3.209 1.00 93.69 194 GLU A N 1
ATOM 1496 C CA . GLU A 1 194 ? 20.415 9.095 -3.004 1.00 93.69 194 GLU A CA 1
ATOM 1497 C C . GLU A 1 194 ? 19.064 9.747 -3.366 1.00 93.69 194 GLU A C 1
ATOM 1499 O O . GLU A 1 194 ? 18.953 10.532 -4.304 1.00 93.69 194 GLU A O 1
ATOM 1504 N N . ALA A 1 195 ? 18.011 9.355 -2.646 1.00 96.31 195 ALA A N 1
ATOM 1505 C CA . ALA A 1 195 ? 16.637 9.670 -3.020 1.00 96.31 195 ALA A CA 1
ATOM 1506 C C . ALA A 1 195 ? 16.334 11.176 -3.062 1.00 96.31 195 ALA A C 1
ATOM 1508 O O . ALA A 1 195 ? 16.612 11.897 -2.102 1.00 96.31 195 ALA A O 1
ATOM 1509 N N . VAL A 1 196 ? 15.633 11.611 -4.110 1.00 97.88 196 VAL A N 1
ATOM 1510 C CA . VAL A 1 196 ? 14.949 12.911 -4.151 1.00 97.88 196 VAL A CA 1
ATOM 1511 C C . VAL A 1 196 ? 13.450 12.659 -4.071 1.00 97.88 196 VAL A C 1
ATOM 1513 O O . VAL A 1 196 ? 12.880 12.010 -4.944 1.00 97.88 196 VAL A O 1
ATOM 1516 N N . ILE A 1 197 ? 12.815 13.147 -3.007 1.00 98.06 197 ILE A N 1
ATOM 1517 C CA . ILE A 1 197 ? 11.417 12.841 -2.691 1.00 98.06 197 ILE A CA 1
ATOM 1518 C C . ILE A 1 197 ? 10.581 14.110 -2.810 1.00 98.06 197 ILE A C 1
ATOM 1520 O O . ILE A 1 197 ? 10.807 15.074 -2.082 1.00 98.06 197 ILE A O 1
ATOM 1524 N N . ALA A 1 198 ? 9.580 14.082 -3.686 1.00 98.44 198 ALA A N 1
ATOM 1525 C CA . ALA A 1 198 ? 8.545 15.102 -3.768 1.00 98.44 198 ALA A CA 1
ATOM 1526 C C . ALA A 1 198 ? 7.222 14.541 -3.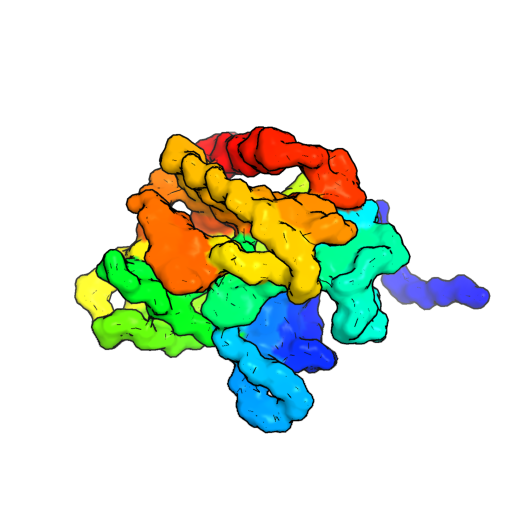235 1.00 98.44 198 ALA A C 1
ATOM 1528 O O . ALA A 1 198 ? 6.786 13.469 -3.648 1.00 98.44 198 ALA A O 1
ATOM 1529 N N . LEU A 1 199 ? 6.583 15.266 -2.317 1.00 98.50 199 LEU A N 1
ATOM 1530 C CA . LEU A 1 199 ? 5.271 14.919 -1.767 1.00 98.50 199 LEU A CA 1
ATOM 1531 C C . LEU A 1 199 ? 4.208 15.856 -2.335 1.00 98.50 199 LEU A C 1
ATOM 1533 O O . LEU A 1 199 ? 4.459 17.044 -2.538 1.00 98.50 199 LEU A O 1
ATOM 1537 N N . THR A 1 200 ? 3.009 15.340 -2.583 1.00 98.75 200 THR A N 1
ATOM 1538 C CA . THR A 1 200 ? 1.858 16.151 -2.996 1.00 98.75 200 THR A CA 1
ATOM 1539 C C . THR A 1 200 ? 0.618 15.719 -2.206 1.00 98.75 200 THR A C 1
ATOM 1541 O O . THR A 1 200 ? -0.107 14.826 -2.644 1.00 98.75 200 THR A O 1
ATOM 1544 N N . PRO A 1 201 ? 0.377 16.302 -1.015 1.00 98.50 201 PRO A N 1
ATOM 1545 C CA . PRO A 1 201 ? -0.892 16.137 -0.315 1.00 98.50 201 PRO A CA 1
ATOM 1546 C C . PRO A 1 201 ? -1.991 16.943 -1.019 1.00 98.50 201 PRO A C 1
ATOM 1548 O O . PRO A 1 201 ? -1.781 18.100 -1.392 1.00 98.50 201 PRO A O 1
ATOM 1551 N N . ASN A 1 202 ? -3.177 16.359 -1.162 1.00 98.31 202 ASN A N 1
ATOM 1552 C CA . ASN A 1 202 ? -4.345 17.014 -1.733 1.00 98.31 202 ASN A CA 1
ATOM 1553 C C . ASN A 1 202 ? -5.596 16.719 -0.893 1.00 98.31 202 ASN A C 1
ATOM 1555 O O . ASN A 1 202 ? -6.200 15.652 -0.964 1.00 98.31 202 ASN A O 1
ATOM 1559 N N . SER A 1 203 ? -6.016 17.698 -0.092 1.00 97.81 203 SER A N 1
ATOM 1560 C CA . SER A 1 203 ? -7.207 17.564 0.755 1.00 97.81 203 SER A CA 1
ATOM 1561 C C . SER A 1 203 ? -8.517 17.500 -0.036 1.00 97.81 203 SER A C 1
ATOM 1563 O O . SER A 1 203 ? -9.511 17.020 0.499 1.00 97.81 203 SER A O 1
ATOM 1565 N N . ALA A 1 204 ? -8.552 18.011 -1.273 1.00 95.44 204 ALA A N 1
ATOM 1566 C CA . ALA A 1 204 ? -9.785 18.091 -2.057 1.00 95.44 204 ALA A CA 1
ATOM 1567 C C . ALA A 1 204 ? -10.255 16.714 -2.543 1.00 95.44 204 ALA A C 1
ATOM 1569 O O . ALA A 1 204 ? -11.456 16.465 -2.621 1.00 95.44 204 ALA A O 1
ATOM 1570 N N . ASP A 1 205 ? -9.315 15.819 -2.844 1.00 94.94 205 ASP A N 1
ATOM 1571 C CA . ASP A 1 205 ? -9.592 14.450 -3.282 1.00 94.94 205 ASP A CA 1
ATOM 1572 C C . ASP A 1 205 ? -9.134 13.384 -2.266 1.00 94.94 205 ASP A C 1
ATOM 1574 O O . ASP A 1 205 ? -9.261 12.186 -2.522 1.00 94.94 205 ASP A O 1
ATOM 1578 N N . GLY A 1 206 ? -8.649 13.823 -1.097 1.00 98.06 206 GLY A N 1
ATOM 1579 C CA . GLY A 1 206 ? -8.203 12.968 0.002 1.00 98.06 206 GLY A CA 1
ATOM 1580 C C . GLY A 1 206 ? -6.967 12.137 -0.335 1.00 98.06 206 GLY A C 1
ATOM 1581 O O . GLY A 1 206 ? -6.788 11.055 0.234 1.00 98.06 206 GLY A O 1
ATOM 1582 N N . SER A 1 207 ? -6.140 12.602 -1.276 1.00 98.75 207 SER A N 1
ATOM 1583 C CA . SER A 1 207 ? -4.963 11.875 -1.739 1.00 98.75 207 SER A CA 1
ATOM 1584 C C . SER A 1 207 ? -3.648 12.399 -1.166 1.00 98.75 207 SER A C 1
ATOM 1586 O O . SER A 1 207 ? -3.487 13.573 -0.828 1.00 98.75 207 SER A O 1
ATOM 1588 N N . LEU A 1 208 ? -2.683 11.494 -1.059 1.00 98.88 208 LEU A N 1
ATOM 1589 C CA . LEU A 1 208 ? -1.284 11.796 -0.799 1.00 98.88 208 LEU A CA 1
ATOM 1590 C C . LEU A 1 208 ? -0.457 11.035 -1.821 1.00 98.88 208 LEU A C 1
ATOM 1592 O O . LEU A 1 208 ? -0.496 9.804 -1.836 1.00 98.88 208 LEU A O 1
ATOM 1596 N N . THR A 1 209 ? 0.304 11.753 -2.641 1.00 98.81 209 THR A N 1
ATOM 1597 C CA . THR A 1 209 ? 1.270 11.139 -3.554 1.00 98.81 209 THR A CA 1
ATOM 1598 C C . THR A 1 209 ? 2.697 11.418 -3.113 1.00 98.81 209 THR A C 1
ATOM 1600 O O . THR A 1 209 ? 3.004 12.441 -2.492 1.00 98.81 209 THR A O 1
ATOM 1603 N N . GLN A 1 210 ? 3.581 10.491 -3.456 1.00 98.62 210 GLN A N 1
ATOM 1604 C CA . GLN A 1 210 ? 5.019 10.617 -3.303 1.00 98.62 210 GLN A CA 1
ATOM 1605 C C . GLN A 1 210 ? 5.676 10.246 -4.633 1.00 98.62 210 GLN A C 1
ATOM 1607 O O . GLN A 1 210 ? 5.336 9.222 -5.217 1.00 98.62 210 GLN A O 1
ATOM 1612 N N . TRP A 1 211 ? 6.612 11.065 -5.106 1.00 98.75 211 TRP A N 1
ATOM 1613 C CA . TRP A 1 211 ? 7.433 10.807 -6.287 1.00 98.75 211 TRP A CA 1
ATOM 1614 C C . TRP A 1 211 ? 8.899 10.745 -5.866 1.00 98.75 211 TRP A C 1
ATOM 1616 O O . TRP A 1 211 ? 9.446 11.726 -5.361 1.00 98.75 211 TRP A O 1
ATOM 1626 N N . VAL A 1 212 ? 9.514 9.575 -6.018 1.00 98.44 212 VAL A N 1
ATOM 1627 C CA . VAL A 1 212 ? 10.841 9.254 -5.484 1.00 98.44 212 VAL A CA 1
ATOM 1628 C C . VAL A 1 212 ? 11.802 9.012 -6.634 1.00 98.44 212 VAL A C 1
ATOM 1630 O O . VAL A 1 212 ? 11.800 7.934 -7.225 1.00 98.44 212 VAL A O 1
ATOM 1633 N N . GLY A 1 213 ? 12.638 10.001 -6.938 1.00 98.31 213 GLY A N 1
ATOM 1634 C CA . GLY A 1 213 ? 13.752 9.842 -7.866 1.00 98.31 213 GLY A CA 1
ATOM 1635 C C . GLY A 1 213 ? 14.899 9.075 -7.219 1.00 98.31 213 GLY A C 1
ATOM 1636 O O . GLY A 1 213 ? 15.346 9.434 -6.130 1.00 98.31 213 GLY A O 1
ATOM 1637 N N . GLN A 1 214 ? 15.367 8.026 -7.893 1.00 97.31 214 GLN A N 1
ATOM 1638 C CA . GLN A 1 214 ? 16.508 7.208 -7.492 1.00 97.31 214 GLN A CA 1
ATOM 1639 C C . GLN A 1 214 ? 17.611 7.285 -8.550 1.00 97.31 214 GLN A C 1
ATOM 1641 O O . GLN A 1 214 ? 17.334 7.207 -9.748 1.00 97.31 214 GLN A O 1
ATOM 1646 N N . LYS A 1 215 ? 18.868 7.385 -8.104 1.00 96.69 215 LYS A N 1
ATOM 1647 C CA . LYS A 1 215 ? 20.056 7.608 -8.945 1.00 96.69 215 LYS A CA 1
ATOM 1648 C C . LYS A 1 215 ? 20.143 6.714 -10.187 1.00 96.69 215 LYS A C 1
ATOM 1650 O O . LYS A 1 215 ? 20.525 7.193 -11.250 1.00 96.69 215 LYS A O 1
ATOM 1655 N N . THR A 1 216 ? 19.820 5.425 -10.067 1.00 95.81 216 THR A N 1
ATOM 1656 C CA . THR A 1 216 ? 19.902 4.454 -11.179 1.00 95.81 216 THR A CA 1
ATOM 1657 C C . THR A 1 216 ? 18.591 3.722 -11.458 1.00 95.81 216 TH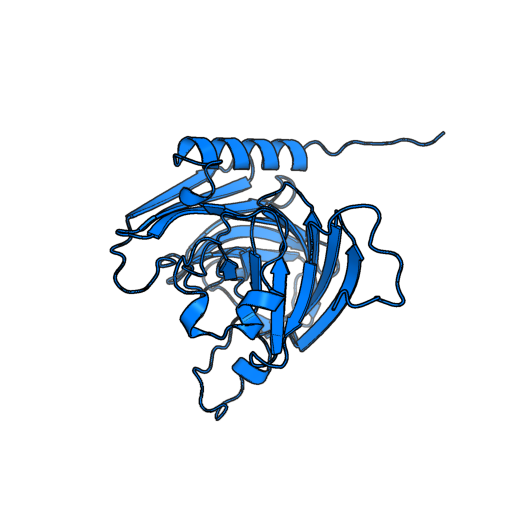R A C 1
ATOM 1659 O O . THR A 1 216 ? 18.393 3.163 -12.546 1.00 95.81 216 THR A O 1
ATOM 1662 N N . ASN A 1 217 ? 17.674 3.718 -10.492 1.00 96.06 217 ASN A N 1
ATOM 1663 C CA . ASN A 1 217 ? 16.446 2.929 -10.567 1.00 96.06 217 ASN A CA 1
ATOM 1664 C C . ASN A 1 217 ? 15.285 3.696 -11.225 1.00 96.06 217 ASN A C 1
ATOM 1666 O O . ASN A 1 217 ? 14.254 3.098 -11.517 1.00 96.06 217 ASN A O 1
ATOM 1670 N N . GLY A 1 218 ? 15.482 4.973 -11.569 1.00 96.44 218 GLY A N 1
ATOM 1671 C CA . GLY A 1 218 ? 14.433 5.845 -12.099 1.00 96.44 218 GLY A CA 1
ATOM 1672 C C . GLY A 1 218 ? 13.516 6.348 -10.988 1.00 96.44 218 GLY A C 1
ATOM 1673 O O . GLY A 1 218 ? 13.866 6.319 -9.810 1.00 96.44 218 GLY A O 1
ATOM 1674 N N . GLU A 1 219 ? 12.339 6.824 -11.366 1.00 98.12 219 GLU A N 1
ATOM 1675 C CA . GLU A 1 219 ? 11.383 7.439 -10.453 1.00 98.12 219 GLU A CA 1
ATOM 1676 C C . GLU A 1 219 ? 10.206 6.519 -10.116 1.00 98.12 219 GLU A C 1
ATOM 1678 O O . GLU A 1 219 ? 9.577 5.957 -11.018 1.00 98.12 219 GLU A O 1
ATOM 1683 N N . LEU A 1 220 ? 9.896 6.405 -8.823 1.00 98.38 220 LEU A N 1
ATOM 1684 C CA . LEU A 1 220 ? 8.774 5.643 -8.276 1.00 98.38 220 LEU A CA 1
ATOM 1685 C C . LEU A 1 220 ? 7.702 6.587 -7.721 1.00 98.38 220 LEU A C 1
ATOM 1687 O O . LEU A 1 220 ? 7.965 7.361 -6.801 1.00 98.38 220 LEU A O 1
ATOM 1691 N N . GLY A 1 221 ? 6.487 6.489 -8.252 1.00 98.69 221 GLY A N 1
ATOM 1692 C CA . GLY A 1 221 ? 5.291 7.104 -7.695 1.00 98.69 221 GLY A CA 1
ATOM 1693 C C . GLY A 1 221 ? 4.587 6.152 -6.736 1.00 98.69 221 GLY A C 1
ATOM 1694 O O . GLY A 1 221 ? 4.294 5.027 -7.120 1.00 98.69 221 GLY A O 1
ATOM 1695 N N . THR A 1 222 ? 4.279 6.586 -5.517 1.00 98.88 222 THR A N 1
ATOM 1696 C CA . THR A 1 222 ? 3.349 5.895 -4.609 1.00 98.88 222 THR A CA 1
ATOM 1697 C C . THR A 1 222 ? 2.192 6.818 -4.254 1.00 98.88 222 THR A C 1
ATOM 1699 O O . THR A 1 222 ? 2.304 8.046 -4.367 1.00 98.88 222 THR A O 1
ATOM 1702 N N . ALA A 1 223 ? 1.044 6.244 -3.899 1.00 98.88 223 ALA A N 1
ATOM 1703 C CA . ALA A 1 223 ? -0.121 7.034 -3.536 1.00 98.88 223 ALA A CA 1
ATOM 1704 C C . ALA A 1 223 ? -1.036 6.327 -2.544 1.00 98.88 223 ALA A C 1
ATOM 1706 O O . ALA A 1 223 ? -1.129 5.101 -2.516 1.00 98.88 223 ALA A O 1
ATOM 1707 N N . ILE A 1 224 ? -1.758 7.147 -1.785 1.00 98.94 224 ILE A N 1
ATOM 1708 C CA . ILE A 1 224 ? -2.924 6.768 -0.993 1.00 98.94 224 ILE A CA 1
ATOM 1709 C C . ILE A 1 224 ? -4.075 7.684 -1.395 1.00 98.94 224 ILE A C 1
ATOM 1711 O O . ILE A 1 224 ? -3.865 8.880 -1.586 1.00 98.94 224 ILE A O 1
ATOM 1715 N N . ILE A 1 225 ? -5.288 7.141 -1.478 1.00 98.94 225 ILE A N 1
ATOM 1716 C CA . ILE A 1 225 ? -6.529 7.909 -1.629 1.00 98.94 225 ILE A CA 1
ATOM 1717 C C . ILE A 1 225 ? -7.512 7.461 -0.551 1.00 98.94 225 ILE A C 1
ATOM 1719 O O . ILE A 1 225 ? -7.873 6.284 -0.490 1.00 98.94 225 ILE A O 1
ATOM 1723 N N . VAL A 1 226 ? -7.998 8.404 0.254 1.00 98.75 226 VAL A N 1
ATOM 1724 C CA . VAL A 1 226 ? -9.114 8.194 1.183 1.00 98.75 226 VAL A CA 1
ATOM 1725 C C . VAL A 1 226 ? -10.324 8.983 0.679 1.00 98.75 226 VAL A C 1
ATOM 1727 O O . VAL A 1 226 ? -10.252 10.208 0.604 1.00 98.75 226 VAL A O 1
ATOM 1730 N N . PRO A 1 227 ? -11.456 8.329 0.354 1.00 96.19 227 PRO A N 1
ATOM 1731 C CA . PRO A 1 227 ? -12.665 9.024 -0.073 1.00 96.19 227 PRO A CA 1
ATOM 1732 C C . PRO A 1 227 ? -13.114 10.103 0.923 1.00 96.19 227 PRO A C 1
ATOM 1734 O O . PRO A 1 227 ? -13.055 9.908 2.140 1.00 96.19 227 PRO A O 1
ATOM 1737 N N . ALA A 1 228 ? -13.642 11.216 0.405 1.00 92.38 228 ALA A N 1
ATOM 1738 C CA . ALA A 1 228 ? -13.977 12.412 1.186 1.00 92.38 228 ALA A CA 1
ATOM 1739 C C . ALA A 1 228 ? -14.884 12.155 2.408 1.00 92.38 228 ALA A C 1
ATOM 1741 O O . ALA A 1 228 ? -14.759 12.845 3.414 1.00 92.38 228 ALA A O 1
ATOM 1742 N N . GLY A 1 229 ? -15.765 11.148 2.353 1.00 92.62 229 GLY A N 1
ATOM 1743 C CA . GLY A 1 229 ? -16.640 10.785 3.477 1.00 92.62 229 GLY A CA 1
ATOM 1744 C C . GLY A 1 229 ? -15.904 10.250 4.714 1.00 92.62 229 GLY A C 1
ATOM 1745 O O . GLY A 1 229 ? -16.429 10.347 5.821 1.00 92.62 229 GLY A O 1
ATOM 1746 N N . SER A 1 230 ? -14.691 9.722 4.537 1.00 97.00 230 SER A N 1
ATOM 1747 C CA . SER A 1 230 ? -13.850 9.206 5.621 1.00 97.00 230 SER A CA 1
ATOM 1748 C C . SER A 1 230 ? -12.601 10.051 5.855 1.00 97.00 230 SER A C 1
ATOM 1750 O O . SER A 1 230 ? -12.008 9.935 6.920 1.00 97.00 230 SER A O 1
ATOM 1752 N N . PHE A 1 231 ? -12.180 10.893 4.910 1.00 98.56 231 PHE A N 1
ATOM 1753 C CA . PHE A 1 231 ? -10.953 11.684 5.026 1.00 98.56 231 PHE A CA 1
ATOM 1754 C C . PHE A 1 231 ? -10.981 12.646 6.229 1.00 98.56 231 PHE A C 1
ATOM 1756 O O . PHE A 1 231 ? -11.957 13.358 6.466 1.00 98.56 231 PHE A O 1
ATOM 1763 N N . LYS A 1 232 ? -9.888 12.671 7.002 1.00 98.38 232 LYS A N 1
ATOM 1764 C CA . LYS A 1 232 ? -9.739 13.480 8.226 1.00 98.38 232 LYS A CA 1
ATOM 1765 C C . LYS A 1 232 ? -8.549 14.437 8.207 1.00 98.38 232 LYS A C 1
ATOM 1767 O O . LYS A 1 232 ? -8.433 15.239 9.131 1.00 98.38 232 LYS A O 1
ATOM 1772 N N . GLY A 1 233 ? -7.698 14.382 7.187 1.00 98.62 233 GLY A N 1
ATOM 1773 C CA . GLY A 1 233 ? -6.513 15.229 7.066 1.00 98.62 233 GLY A CA 1
ATOM 1774 C C . GLY A 1 233 ? -5.233 14.420 6.896 1.00 98.62 233 GLY A C 1
ATOM 1775 O O . GLY A 1 233 ? -5.264 13.244 6.537 1.00 98.62 233 GLY A O 1
ATOM 1776 N N . PHE A 1 234 ? -4.107 15.064 7.179 1.00 98.81 234 PHE A N 1
ATOM 1777 C CA . PHE A 1 234 ? -2.776 14.475 7.079 1.00 98.81 234 PHE A CA 1
ATOM 1778 C C . PHE A 1 234 ? -2.048 14.572 8.419 1.00 98.81 234 PHE A C 1
ATOM 1780 O O . PHE A 1 234 ? -2.328 15.460 9.225 1.00 98.81 234 PHE A O 1
ATOM 1787 N N . ALA A 1 235 ? -1.108 13.662 8.640 1.00 98.75 235 ALA A N 1
ATOM 1788 C CA . ALA A 1 235 ? -0.184 13.685 9.767 1.00 98.75 235 ALA A CA 1
ATOM 1789 C C . ALA A 1 235 ? 1.148 13.056 9.350 1.00 98.75 235 ALA A C 1
ATOM 1791 O O . ALA A 1 235 ? 1.311 12.589 8.223 1.00 98.75 235 ALA A O 1
ATOM 1792 N N . GLU A 1 236 ? 2.097 13.006 10.273 1.00 98.56 236 GLU A N 1
ATOM 1793 C CA . GLU A 1 236 ? 3.331 12.262 10.086 1.00 98.56 236 GLU A CA 1
ATOM 1794 C C . GLU A 1 236 ? 3.894 11.787 11.425 1.00 98.56 236 GLU A C 1
ATOM 1796 O O . GLU A 1 236 ? 3.603 12.350 12.480 1.00 98.56 236 GLU A O 1
ATOM 1801 N N . ASP A 1 237 ? 4.730 10.755 11.365 1.00 97.94 237 ASP A N 1
ATOM 1802 C CA . ASP A 1 237 ? 5.600 10.353 12.468 1.00 97.94 237 ASP A CA 1
ATOM 1803 C C . ASP A 1 237 ? 7.064 10.292 11.989 1.00 97.94 237 ASP A C 1
ATOM 1805 O O . ASP A 1 237 ? 7.412 10.797 10.918 1.00 97.94 237 ASP A O 1
ATOM 1809 N N . GLY A 1 238 ? 7.959 9.683 12.769 1.00 97.75 238 GLY A N 1
ATOM 1810 C CA . GLY A 1 238 ? 9.374 9.566 12.397 1.00 97.75 238 GLY A CA 1
ATOM 1811 C C . GLY A 1 238 ? 9.655 8.747 11.126 1.00 97.75 238 GLY A C 1
ATOM 1812 O O . GLY A 1 238 ? 10.751 8.849 10.583 1.00 97.75 238 GLY A O 1
ATOM 1813 N N . ARG A 1 239 ? 8.707 7.935 10.643 1.00 97.75 239 ARG A N 1
ATOM 1814 C CA . ARG A 1 239 ? 8.892 6.987 9.526 1.00 97.75 239 ARG A CA 1
ATOM 1815 C C . ARG A 1 239 ? 7.880 7.156 8.397 1.00 97.75 239 ARG A C 1
ATOM 1817 O O . ARG A 1 239 ? 8.153 6.717 7.285 1.00 97.75 239 ARG A O 1
ATOM 1824 N N . ASN A 1 240 ? 6.729 7.763 8.662 1.00 98.69 240 ASN A N 1
ATOM 1825 C CA . ASN A 1 240 ? 5.567 7.719 7.787 1.00 98.69 240 ASN A CA 1
ATOM 1826 C C . ASN A 1 240 ? 5.046 9.118 7.463 1.00 98.69 240 ASN A C 1
ATOM 1828 O O . ASN A 1 240 ? 4.906 9.954 8.356 1.00 98.69 240 ASN A O 1
ATOM 1832 N N . GLN A 1 241 ? 4.696 9.334 6.199 1.00 98.75 241 GLN A N 1
ATOM 1833 C CA . GLN A 1 241 ? 3.717 10.343 5.797 1.00 98.75 241 GLN A CA 1
ATOM 1834 C C . GLN A 1 241 ? 2.331 9.701 5.867 1.00 98.75 241 GLN A C 1
ATOM 1836 O O . GLN A 1 241 ? 2.170 8.591 5.365 1.00 98.75 241 GLN A O 1
ATOM 1841 N N . LEU A 1 242 ? 1.351 10.341 6.507 1.00 98.88 242 LEU A N 1
ATOM 1842 C CA . LEU A 1 242 ? 0.074 9.710 6.852 1.00 98.88 242 LEU A CA 1
ATOM 1843 C C . LEU A 1 242 ? -1.120 10.446 6.242 1.00 98.88 242 LEU A C 1
ATOM 1845 O O . LEU A 1 242 ? -1.231 11.669 6.339 1.00 98.88 242 LEU A O 1
ATOM 1849 N N . VAL A 1 243 ? -2.065 9.671 5.712 1.00 98.88 243 VAL A N 1
ATOM 1850 C CA . VAL A 1 243 ? -3.438 10.102 5.432 1.00 98.88 243 VAL A CA 1
ATOM 1851 C C . VAL A 1 243 ? -4.330 9.602 6.560 1.00 98.88 243 VAL A C 1
ATOM 1853 O O . VAL A 1 243 ? -4.349 8.407 6.858 1.00 98.88 243 VAL A O 1
ATOM 1856 N N . LEU A 1 244 ? -5.053 10.511 7.207 1.00 98.88 244 LEU A N 1
ATOM 1857 C CA . LEU A 1 244 ? -5.954 10.191 8.305 1.00 98.88 244 LEU A CA 1
ATOM 1858 C C . LEU A 1 244 ? -7.363 9.931 7.778 1.00 98.88 244 LEU A C 1
ATOM 1860 O O . LEU A 1 244 ? -7.888 10.686 6.956 1.00 98.88 244 LEU A O 1
ATOM 1864 N N . ALA A 1 245 ? -7.999 8.897 8.312 1.00 98.75 245 ALA A N 1
ATOM 1865 C CA . ALA A 1 245 ? -9.350 8.497 7.983 1.00 98.75 245 ALA A CA 1
ATOM 1866 C C . ALA A 1 245 ? -10.156 8.196 9.250 1.00 98.75 245 ALA A C 1
ATOM 1868 O O . ALA A 1 245 ? -9.667 7.580 10.193 1.00 98.75 245 ALA A O 1
ATOM 1869 N N . LYS A 1 246 ? -11.419 8.601 9.265 1.00 98.38 246 LYS A N 1
ATOM 1870 C CA . LYS A 1 246 ? -12.396 8.179 10.262 1.00 98.38 246 LYS A CA 1
ATOM 1871 C C . LYS A 1 246 ? -12.884 6.776 9.913 1.00 98.38 246 LYS A C 1
ATOM 1873 O O . LYS A 1 246 ? -13.334 6.543 8.791 1.00 98.38 246 LYS A O 1
ATOM 1878 N N . ALA A 1 247 ? -12.851 5.884 10.896 1.00 97.69 247 ALA A N 1
ATOM 1879 C CA . ALA A 1 247 ? -13.480 4.574 10.825 1.00 97.69 247 ALA A CA 1
ATOM 1880 C C . ALA A 1 247 ? -14.331 4.323 12.074 1.00 97.69 247 ALA A C 1
ATOM 1882 O O . ALA A 1 247 ? -14.118 4.920 13.131 1.00 97.69 247 ALA A O 1
ATOM 1883 N N . SER A 1 248 ? -15.298 3.425 11.939 1.00 96.94 248 SER A N 1
ATOM 1884 C CA . SER A 1 248 ? -16.127 2.943 13.040 1.00 96.94 248 SER A CA 1
ATOM 1885 C C . SER A 1 248 ? -15.940 1.439 13.172 1.00 96.94 248 SER A C 1
ATOM 1887 O O . SER A 1 248 ? -15.777 0.760 12.158 1.00 96.94 248 SER A O 1
ATOM 1889 N N . SER A 1 249 ? -15.963 0.934 14.407 1.00 97.38 249 SER A N 1
ATOM 1890 C CA . SER A 1 249 ? -15.861 -0.499 14.686 1.00 97.38 249 SER A CA 1
ATOM 1891 C C . SER A 1 249 ? -16.845 -1.286 13.824 1.00 97.38 249 SER A C 1
ATOM 1893 O O . SER A 1 249 ? -18.008 -0.902 13.679 1.00 97.38 249 SER A O 1
ATOM 1895 N N . ASP A 1 250 ? -16.349 -2.370 13.239 1.00 97.62 250 ASP A N 1
ATOM 1896 C CA . ASP A 1 250 ? -17.093 -3.343 12.442 1.00 97.62 250 ASP A CA 1
ATOM 1897 C C . ASP A 1 250 ? -17.734 -2.765 11.167 1.00 97.62 250 ASP A C 1
ATOM 1899 O O . ASP A 1 250 ? -18.594 -3.393 10.548 1.00 97.62 250 ASP A O 1
ATOM 1903 N N . GLN A 1 251 ? -17.293 -1.577 10.738 1.00 97.81 251 GLN A N 1
ATOM 1904 C CA . GLN A 1 251 ? -17.654 -0.963 9.462 1.00 97.81 251 GLN A CA 1
ATOM 1905 C C . GLN A 1 251 ? -16.434 -0.891 8.533 1.00 97.81 251 GLN A C 1
ATOM 1907 O O . GLN A 1 251 ? -15.323 -0.620 8.995 1.00 97.81 251 GLN A O 1
ATOM 1912 N N . PRO A 1 252 ? -16.610 -1.109 7.217 1.00 97.62 252 PRO A N 1
ATOM 1913 C CA . PRO A 1 252 ? -15.506 -1.037 6.273 1.00 97.62 252 PRO A CA 1
ATOM 1914 C C . PRO A 1 252 ? -15.042 0.411 6.072 1.00 97.62 252 PRO A C 1
ATOM 1916 O O . PRO A 1 252 ? -15.809 1.280 5.655 1.00 97.62 252 PRO A O 1
ATOM 1919 N N . LEU A 1 253 ? -13.752 0.649 6.293 1.00 98.56 253 LEU A N 1
ATOM 1920 C CA . LEU A 1 253 ? -13.027 1.798 5.771 1.00 98.56 253 LEU A CA 1
ATOM 1921 C C . LEU A 1 253 ? -12.451 1.429 4.402 1.00 98.56 253 LEU A C 1
ATOM 1923 O O . LEU A 1 253 ? -11.523 0.626 4.311 1.00 98.56 253 LEU A O 1
ATOM 1927 N N . ARG A 1 254 ? -12.970 2.055 3.344 1.00 98.62 254 ARG A N 1
ATOM 1928 C CA . ARG A 1 254 ? -12.414 1.926 1.995 1.00 98.62 254 ARG A CA 1
ATOM 1929 C C . ARG A 1 254 ? -11.354 2.984 1.730 1.00 98.62 254 ARG A C 1
ATOM 1931 O O . ARG A 1 254 ? -11.603 4.169 1.936 1.00 98.62 254 ARG A O 1
ATOM 1938 N N . TYR A 1 255 ? -10.225 2.563 1.181 1.00 98.88 255 TYR A N 1
ATOM 1939 C CA . TYR A 1 255 ? -9.182 3.430 0.644 1.00 98.88 255 TYR A CA 1
ATOM 1940 C C . TYR A 1 255 ? -8.498 2.756 -0.550 1.00 98.88 255 TYR A C 1
ATOM 1942 O O . TYR A 1 255 ? -8.811 1.617 -0.895 1.00 98.88 255 TYR A O 1
ATOM 1950 N N . TYR A 1 256 ? -7.593 3.473 -1.207 1.00 98.88 256 TYR A N 1
ATOM 1951 C CA . TYR A 1 256 ? -6.820 2.952 -2.331 1.00 98.88 256 TYR A CA 1
ATOM 1952 C C . TYR A 1 256 ? -5.342 3.212 -2.097 1.00 98.88 256 TYR A C 1
ATOM 1954 O O . TYR A 1 256 ? -4.989 4.275 -1.582 1.00 98.88 256 TYR A O 1
ATOM 1962 N N . ALA A 1 257 ? -4.492 2.265 -2.476 1.00 98.88 257 ALA A N 1
ATOM 1963 C CA . ALA A 1 257 ? -3.047 2.417 -2.381 1.00 98.88 257 ALA A CA 1
ATOM 1964 C C . ALA A 1 257 ? -2.332 1.628 -3.477 1.00 98.88 257 ALA A C 1
ATOM 1966 O O . ALA A 1 257 ? -2.858 0.637 -3.977 1.00 98.88 257 ALA A O 1
ATOM 1967 N N . GLY A 1 258 ? -1.140 2.077 -3.851 1.00 98.69 258 GLY A N 1
ATOM 1968 C CA . GLY A 1 258 ? -0.313 1.401 -4.843 1.00 98.69 258 GLY A CA 1
ATOM 1969 C C . GLY A 1 258 ? 0.718 2.334 -5.462 1.00 98.69 258 GLY A C 1
ATOM 1970 O O . GLY A 1 258 ? 0.986 3.424 -4.942 1.00 98.69 258 GLY A O 1
ATOM 1971 N N . ALA A 1 259 ? 1.305 1.897 -6.572 1.00 98.69 259 ALA A N 1
ATOM 1972 C CA . ALA A 1 259 ? 2.484 2.532 -7.137 1.00 98.69 259 ALA A CA 1
ATOM 1973 C C . ALA A 1 259 ? 2.555 2.475 -8.668 1.00 98.69 259 ALA A C 1
ATOM 1975 O O . ALA A 1 259 ? 1.955 1.621 -9.322 1.00 98.69 259 ALA A O 1
ATOM 1976 N N . GLY A 1 260 ? 3.340 3.383 -9.241 1.00 97.94 260 GLY A N 1
ATOM 1977 C CA . GLY A 1 260 ? 3.672 3.450 -10.660 1.00 97.94 260 GLY A CA 1
ATOM 1978 C C . GLY A 1 260 ? 5.151 3.764 -10.855 1.00 97.94 260 GLY A C 1
ATOM 1979 O O . GLY A 1 260 ? 5.752 4.479 -10.059 1.00 97.94 260 GLY A O 1
ATOM 1980 N N . TRP A 1 261 ? 5.755 3.231 -11.916 1.00 98.00 261 TRP A N 1
ATOM 1981 C CA . TRP A 1 261 ? 7.192 3.361 -12.152 1.00 98.00 261 TRP A CA 1
ATOM 1982 C C . TRP A 1 261 ? 7.505 3.990 -13.506 1.00 98.00 261 TRP A C 1
ATOM 1984 O O . TRP A 1 261 ? 6.926 3.619 -14.528 1.00 98.00 261 TRP A O 1
ATOM 1994 N N . SER A 1 262 ? 8.481 4.892 -13.523 1.00 97.69 262 SER A N 1
ATOM 1995 C CA . SER A 1 262 ? 8.967 5.561 -14.735 1.00 97.69 262 SER A CA 1
ATOM 1996 C C . SER A 1 262 ? 9.413 4.612 -15.840 1.00 97.69 262 SER A C 1
ATOM 1998 O O . SER A 1 262 ? 9.060 4.810 -17.006 1.00 97.69 262 SER A O 1
ATOM 2000 N N . LYS A 1 263 ? 10.118 3.524 -15.503 1.00 96.50 263 LYS A N 1
ATOM 2001 C CA . LYS A 1 263 ? 10.585 2.555 -16.509 1.00 96.50 263 LYS A CA 1
ATOM 2002 C C . LYS A 1 263 ? 9.480 1.639 -17.049 1.00 96.50 263 LYS A C 1
ATOM 2004 O O . LYS A 1 263 ? 9.738 0.914 -18.011 1.00 96.50 263 LYS A O 1
ATOM 2009 N N . ALA A 1 264 ? 8.267 1.693 -16.488 1.00 95.31 264 ALA A N 1
ATOM 2010 C CA . ALA A 1 264 ? 7.082 1.072 -17.084 1.00 95.31 264 ALA A CA 1
ATOM 2011 C C . ALA A 1 264 ? 6.566 1.864 -18.304 1.00 95.31 264 ALA A C 1
ATOM 2013 O O . ALA A 1 264 ? 5.858 1.318 -19.143 1.00 95.31 264 ALA A O 1
ATOM 2014 N N . GLY A 1 265 ? 6.937 3.146 -18.425 1.00 93.44 265 GLY A N 1
ATOM 2015 C CA . GLY A 1 265 ? 6.636 4.006 -19.573 1.00 93.44 265 GLY A CA 1
ATOM 2016 C C . GLY A 1 265 ? 5.332 4.809 -19.478 1.00 93.44 265 GLY A C 1
ATOM 2017 O O . GLY A 1 265 ? 5.192 5.790 -20.208 1.00 93.44 265 GLY A O 1
ATOM 2018 N N . GLU A 1 266 ? 4.416 4.440 -18.577 1.00 94.69 266 GLU A N 1
ATOM 2019 C CA . GLU A 1 266 ? 3.113 5.110 -18.390 1.00 94.69 266 GLU A CA 1
ATOM 2020 C C . GLU A 1 266 ? 3.211 6.432 -17.617 1.00 94.69 266 GLU A C 1
ATOM 2022 O O . GLU A 1 266 ? 2.460 7.360 -17.906 1.00 94.69 266 GLU A O 1
ATOM 2027 N N . PHE A 1 267 ? 4.157 6.544 -16.678 1.00 97.19 267 PHE A N 1
ATOM 2028 C CA . PHE A 1 267 ? 4.337 7.730 -15.833 1.00 97.19 267 PHE A CA 1
ATOM 2029 C C . PHE A 1 267 ? 5.760 8.256 -15.978 1.00 97.19 267 PHE A C 1
ATOM 2031 O O . PHE A 1 267 ? 6.670 7.749 -15.337 1.00 97.19 267 PHE A O 1
ATOM 2038 N N . LYS A 1 268 ? 5.992 9.257 -16.827 1.00 96.00 268 LYS A N 1
ATOM 2039 C CA . LYS A 1 268 ? 7.351 9.777 -17.068 1.00 96.00 268 LYS A CA 1
ATOM 2040 C C . LYS A 1 268 ? 7.735 10.869 -16.079 1.00 96.00 268 LYS A C 1
ATOM 2042 O O . LYS A 1 268 ? 8.912 11.167 -15.915 1.00 96.00 268 LYS A O 1
ATOM 2047 N N . THR A 1 269 ? 6.743 11.487 -15.449 1.00 98.12 269 THR A N 1
ATOM 2048 C CA . THR A 1 269 ? 6.916 12.640 -14.572 1.00 98.12 269 THR A CA 1
ATOM 2049 C C . THR A 1 269 ? 6.015 12.548 -13.343 1.00 98.12 269 THR A C 1
ATOM 2051 O O . THR A 1 269 ? 4.994 11.858 -13.345 1.00 98.12 269 THR A O 1
ATOM 2054 N N . GLN A 1 270 ? 6.342 13.336 -12.314 1.00 98.38 270 GLN A N 1
ATOM 2055 C CA . GLN A 1 270 ? 5.463 13.546 -11.161 1.00 98.38 270 GLN A CA 1
ATOM 2056 C C . GLN A 1 270 ? 4.066 14.032 -11.584 1.00 98.38 270 GLN A C 1
ATOM 2058 O O . GLN A 1 270 ? 3.070 13.654 -10.971 1.00 98.38 270 GLN A O 1
ATOM 2063 N N . ALA A 1 271 ? 3.979 14.857 -12.632 1.00 98.62 271 ALA A N 1
ATOM 2064 C CA . ALA A 1 271 ? 2.706 15.365 -13.132 1.00 98.62 271 ALA A CA 1
ATOM 2065 C C . ALA A 1 271 ? 1.827 14.242 -13.707 1.00 98.62 271 ALA A C 1
ATOM 2067 O O . ALA A 1 271 ? 0.632 14.217 -13.420 1.00 98.62 271 ALA A O 1
ATOM 2068 N N . ASP A 1 272 ? 2.414 13.288 -14.440 1.00 98.56 272 ASP A N 1
ATOM 2069 C CA . ASP A 1 272 ? 1.686 12.126 -14.971 1.00 98.56 272 ASP A CA 1
ATOM 2070 C C . ASP A 1 272 ? 1.104 11.274 -13.835 1.00 98.56 272 ASP A C 1
ATOM 2072 O O . ASP A 1 272 ? -0.067 10.890 -13.869 1.00 98.56 272 ASP A O 1
ATOM 2076 N N . TRP A 1 273 ? 1.908 11.022 -12.795 1.00 98.75 273 TRP A N 1
ATOM 2077 C CA . TRP A 1 273 ? 1.470 10.272 -11.617 1.00 98.75 273 TRP A CA 1
ATOM 2078 C C . TRP A 1 273 ? 0.351 10.991 -10.862 1.00 98.75 273 TRP A C 1
ATOM 2080 O O . TRP A 1 273 ? -0.692 10.402 -10.580 1.00 98.75 273 TRP A O 1
ATOM 2090 N N . ASN A 1 274 ? 0.523 12.286 -10.591 1.00 98.75 274 ASN A N 1
ATOM 2091 C CA . ASN A 1 274 ? -0.482 13.084 -9.893 1.00 98.75 274 ASN A CA 1
ATOM 2092 C C . ASN A 1 274 ? -1.800 13.156 -10.680 1.00 98.75 274 ASN A C 1
ATOM 2094 O O . ASN A 1 274 ? -2.872 13.035 -10.089 1.00 98.75 274 ASN A O 1
ATOM 2098 N N . ALA A 1 275 ? -1.742 13.291 -12.009 1.00 98.69 275 ALA A N 1
ATOM 2099 C CA . ALA A 1 275 ? -2.929 13.280 -12.862 1.00 98.69 275 ALA A CA 1
ATOM 2100 C C . ALA A 1 275 ? -3.659 11.926 -12.816 1.00 98.69 275 ALA A C 1
ATOM 2102 O O . ALA A 1 275 ? -4.889 11.883 -12.730 1.00 98.69 275 ALA A O 1
ATOM 2103 N N . TYR A 1 276 ? -2.912 10.818 -12.822 1.00 98.75 276 TYR A N 1
ATOM 2104 C CA . TYR A 1 276 ? -3.477 9.478 -12.682 1.00 98.75 276 TYR A CA 1
ATOM 2105 C C . TYR A 1 276 ? -4.187 9.285 -11.335 1.00 98.75 276 TYR A C 1
ATOM 2107 O O . TYR A 1 276 ? -5.329 8.815 -11.305 1.00 98.75 276 TYR A O 1
ATOM 2115 N N . VAL A 1 277 ? -3.550 9.692 -10.233 1.00 98.81 277 VAL A N 1
ATOM 2116 C CA . VAL A 1 277 ? -4.118 9.589 -8.879 1.00 98.81 277 VAL A CA 1
ATOM 2117 C C . VAL A 1 277 ? -5.373 10.451 -8.743 1.00 98.81 277 VAL A C 1
ATOM 2119 O O . VAL A 1 277 ? -6.393 9.954 -8.267 1.00 98.81 277 VAL A O 1
ATOM 2122 N N . ALA A 1 278 ? -5.352 11.690 -9.242 1.00 98.50 278 ALA A N 1
ATOM 2123 C CA . ALA A 1 278 ? -6.529 12.558 -9.251 1.00 98.50 278 ALA A CA 1
ATOM 2124 C C . ALA A 1 278 ? -7.694 11.919 -10.032 1.00 98.50 278 ALA A C 1
ATOM 2126 O O . ALA A 1 278 ? -8.839 11.910 -9.575 1.00 98.50 278 ALA A O 1
ATOM 2127 N N . ALA A 1 279 ? -7.412 11.296 -11.182 1.00 98.12 279 ALA A N 1
ATOM 2128 C CA . ALA A 1 279 ? -8.424 10.574 -11.949 1.00 98.12 279 ALA A CA 1
ATOM 2129 C C . ALA A 1 279 ? -8.968 9.339 -11.201 1.00 98.12 279 ALA A C 1
ATOM 2131 O O . ALA A 1 279 ? -10.167 9.056 -11.277 1.00 98.12 279 ALA A O 1
ATOM 2132 N N . CYS A 1 280 ? -8.123 8.604 -10.467 1.00 97.88 280 CYS A N 1
ATOM 2133 C CA . CYS A 1 280 ? -8.560 7.522 -9.577 1.00 97.88 280 CYS A CA 1
ATOM 2134 C C . CYS A 1 280 ? -9.486 8.039 -8.471 1.00 97.88 280 CYS A C 1
ATOM 2136 O O . CYS A 1 280 ? -10.547 7.454 -8.249 1.00 97.88 280 CYS A O 1
ATOM 2138 N N . ALA A 1 281 ? -9.129 9.147 -7.820 1.00 97.94 281 ALA A N 1
ATOM 2139 C CA . ALA A 1 281 ? -9.924 9.721 -6.741 1.00 97.94 281 ALA A CA 1
ATOM 2140 C C . ALA A 1 281 ? -11.298 10.204 -7.235 1.00 97.94 281 ALA A C 1
ATOM 2142 O O . ALA A 1 281 ? -12.320 9.912 -6.612 1.00 97.94 281 ALA A O 1
ATOM 2143 N N . LEU A 1 282 ? -11.351 10.836 -8.414 1.00 96.38 282 LEU A N 1
ATOM 2144 C CA . LEU A 1 282 ? -12.608 11.227 -9.062 1.00 96.38 282 LEU A CA 1
ATOM 2145 C C . LEU A 1 282 ? -13.518 10.024 -9.358 1.00 96.38 282 LEU A C 1
ATOM 2147 O O . LEU A 1 282 ? -14.725 10.093 -9.112 1.00 96.38 282 LEU A O 1
ATOM 2151 N N . ARG A 1 283 ? -12.952 8.908 -9.846 1.00 94.56 283 ARG A N 1
ATOM 2152 C CA . ARG A 1 283 ? -13.702 7.656 -10.064 1.00 94.56 283 ARG A CA 1
ATOM 2153 C C . ARG A 1 283 ? -14.220 7.072 -8.752 1.00 94.56 283 ARG A C 1
ATOM 2155 O O . ARG A 1 283 ? -15.382 6.684 -8.685 1.00 94.56 283 ARG A O 1
ATOM 2162 N N . ALA A 1 284 ? -13.392 7.056 -7.708 1.00 92.81 284 ALA A N 1
ATOM 2163 C CA . ALA A 1 284 ? -13.780 6.567 -6.386 1.00 92.81 284 ALA A CA 1
ATOM 2164 C C . ALA A 1 284 ? -14.922 7.392 -5.763 1.00 92.81 284 ALA A C 1
ATOM 2166 O O . ALA A 1 284 ? -15.794 6.830 -5.100 1.00 92.81 284 ALA A O 1
ATOM 2167 N N . ALA A 1 285 ? -14.948 8.706 -6.007 1.00 92.06 285 ALA A N 1
ATOM 2168 C CA . ALA A 1 285 ? -16.016 9.601 -5.562 1.00 92.06 285 ALA A CA 1
ATOM 2169 C C . ALA A 1 285 ? -17.307 9.495 -6.401 1.00 92.06 285 ALA A C 1
ATOM 2171 O O . ALA A 1 285 ? -18.365 9.943 -5.957 1.00 92.06 285 ALA A O 1
ATOM 2172 N N . SER A 1 286 ? -17.239 8.888 -7.590 1.00 90.94 286 SER A N 1
ATOM 2173 C CA . SER A 1 286 ? -18.336 8.837 -8.568 1.00 90.94 286 SER A CA 1
ATOM 2174 C C . SER A 1 286 ? -18.675 7.397 -8.986 1.00 90.94 286 SER A C 1
ATOM 2176 O O . SER A 1 286 ? -18.577 7.063 -10.171 1.00 90.94 286 SER A O 1
ATOM 2178 N N . PRO A 1 287 ? -19.066 6.506 -8.051 1.00 84.88 287 PRO A N 1
ATOM 2179 C CA . PRO A 1 287 ? -19.344 5.114 -8.382 1.00 84.88 287 PRO A CA 1
ATOM 2180 C C . PRO A 1 287 ? -20.545 4.994 -9.328 1.00 84.88 287 PRO A C 1
ATOM 2182 O O . PRO A 1 287 ? -21.578 5.642 -9.136 1.00 84.88 287 PRO A O 1
ATOM 2185 N N . ILE A 1 288 ? -20.430 4.115 -10.328 1.00 84.38 288 ILE A N 1
ATOM 2186 C CA . ILE A 1 288 ? -21.539 3.787 -11.230 1.00 84.38 288 ILE A CA 1
ATOM 2187 C C . ILE A 1 288 ? -22.669 3.161 -10.405 1.00 84.38 288 ILE A C 1
ATOM 2189 O O . ILE A 1 288 ? -22.488 2.127 -9.763 1.00 84.38 288 ILE A O 1
ATOM 2193 N N . LYS A 1 289 ? -23.854 3.774 -10.448 1.00 84.19 289 LYS A N 1
ATOM 2194 C CA . LYS A 1 289 ? -25.072 3.237 -9.834 1.00 84.19 289 LYS A CA 1
ATOM 2195 C C . LYS A 1 289 ? -25.883 2.508 -10.897 1.00 84.19 289 LYS A C 1
ATOM 2197 O O . LYS A 1 289 ? -26.504 3.142 -11.745 1.00 84.19 289 LYS A O 1
ATOM 2202 N N . VAL A 1 290 ? -25.881 1.179 -10.852 1.00 84.19 290 VAL A N 1
ATOM 2203 C CA . VAL A 1 290 ? -26.735 0.351 -11.712 1.00 84.19 290 VAL A CA 1
ATOM 2204 C C . VAL A 1 290 ? -28.021 0.037 -10.957 1.00 84.19 290 VAL A C 1
ATOM 2206 O O . VAL A 1 290 ? -27.978 -0.467 -9.840 1.00 84.19 290 VAL A O 1
ATOM 2209 N N . THR A 1 291 ? -29.170 0.338 -11.561 1.00 86.06 291 THR A N 1
ATOM 2210 C CA . THR A 1 291 ? -30.476 -0.129 -11.077 1.00 86.06 291 THR A CA 1
ATOM 2211 C C . THR A 1 291 ? -30.981 -1.173 -12.056 1.00 86.06 291 THR A C 1
ATOM 2213 O O . THR A 1 291 ? -31.248 -0.845 -13.211 1.00 86.06 291 THR A O 1
ATOM 2216 N N . ILE A 1 292 ? -31.081 -2.421 -11.608 1.00 81.31 292 ILE A N 1
ATOM 2217 C CA . ILE A 1 292 ? -31.744 -3.479 -12.370 1.00 81.31 292 ILE A CA 1
ATOM 2218 C C . ILE A 1 292 ? -33.236 -3.356 -12.057 1.00 81.31 292 ILE A C 1
ATOM 2220 O O . ILE A 1 292 ? -33.612 -3.330 -10.885 1.00 81.31 292 ILE A O 1
ATOM 2224 N N . ARG A 1 293 ? -34.052 -3.187 -13.096 1.00 68.56 293 ARG A N 1
ATOM 2225 C CA . ARG A 1 293 ? -35.515 -3.193 -13.007 1.00 68.56 293 ARG A CA 1
ATOM 2226 C C . ARG A 1 293 ? -36.047 -4.535 -13.469 1.00 68.56 293 ARG A C 1
ATOM 2228 O O . ARG A 1 293 ? -35.429 -5.091 -14.403 1.00 68.56 293 ARG A O 1
#